Protein AF-A0AAN6FWK3-F1 (afdb_monomer)

Foldseek 3Di:
DQDQDDQCCVPVVVLVVVLLVVQCVVQVVVVHDGDAAEEEEAEFPLLRSCVNVPPDPDLEAEDELPPPDDDDDDDPPDPDDVVVVVVVPPDDDPQVVLVVVLVVSLVSVVVVVPPPPDQCDDPPDDHNRYYYYYDNCTLFAADDLVLLVVLLVVLLVVCVVCPPNRPAQSNVDDSVSSVVVSVSRNVCLVVNVRHSAYEYAAEPDSSLSLVSQVVVQVVVCVVPVDGDDSVRSVSVVSSVRSSCSRGVVVVVVPSNVPDWQRYWYFYAYSSSHGPDIDTD

Nearest PDB structures (foldseek):
  6ckg-assembly2_B  TM=6.906E-01  e=7.999E-15  Cryptococcus neoformans H99
  6ckg-assembly1_A  TM=6.799E-01  e=1.352E-14  Cryptococcus neoformans H99
  7xpc-assembly2_C  TM=5.864E-01  e=1.754E-11  Solanum lycopersicum
  1odf-assembly1_A  TM=5.333E-01  e=1.200E-10  Saccharomyces cerevisiae
  8ua1-assembly1_E  TM=1.755E-01  e=8.159E+00  Saccharomyces cerevisiae

Sequence (280 aa):
MPEIVDDKSEHCIPFIVEHIKQHRQQYEDRGESPTPFFVGLNGVQGAGKTTLRARNPGPVALGQPTCSTPRPAINPRRRTWCAAIRRSCEERDEYQASKLRQIRLLRLWRQATRKRVGAVNAEGKPAVEVIVFEGWCVGFRSLDDEEAERKWRAAKAEYESKGAEYQGQLGKLQLQSVLFVNAKLREYDALTDRFGAFVHIDAEDTQYVYAWRLEQEAALRATRGTGMTEEQVVRFVNGYYPAYELYTDRLRNGIFGDEKDKQLRLVVGKDRKVKGVVKI

pLDDT: mean 75.43, std 24.71, range [24.2, 98.56]

Organism: NCBI:txid329885

Solvent-accessible surface area (backbone atoms only — not comparable to full-atom values): 16577 Å² total; per-residue (Å²): 127,85,82,86,78,79,69,57,52,80,57,50,50,60,54,52,52,52,51,53,50,53,54,44,49,61,22,55,79,67,75,47,83,68,71,61,44,29,34,39,36,24,30,54,62,68,59,53,73,69,64,67,63,78,76,68,90,67,65,60,46,78,44,62,74,86,77,71,83,80,81,89,80,92,74,96,84,70,88,81,71,73,70,67,56,64,75,62,68,80,74,77,63,74,68,57,58,51,54,51,52,56,53,49,55,53,53,60,46,56,64,62,69,65,52,76,82,61,78,87,52,51,91,97,52,86,59,52,54,35,34,43,37,51,35,68,65,47,65,49,59,49,64,57,70,67,58,49,48,52,56,39,51,54,36,30,53,49,29,71,74,44,52,90,73,43,87,74,45,46,31,78,53,57,66,70,59,54,52,51,52,36,60,58,36,48,72,46,46,78,59,51,75,56,44,69,35,37,38,36,43,40,54,75,53,72,72,46,37,57,58,36,43,47,54,52,38,51,54,40,26,76,73,65,78,51,69,70,52,70,68,52,44,51,58,54,49,53,74,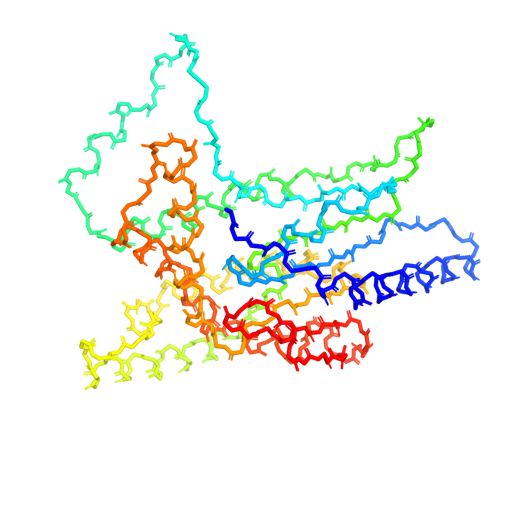52,45,37,56,54,75,67,25,46,64,50,51,76,72,43,81,58,78,88,55,67,72,38,29,41,38,36,32,19,45,94,87,52,44,72,75,45,79,45,76,55

Secondary structure (DSSP, 8-state):
-------SHHHHHHHHHHHHHHHHHHHHTTT-PPPPEEEEEEE-TTSSGGGGGTT--SSEEEE----SPPPP---S---SSHHHHHTTSSS--HHHHHHHHHHHHHHHHHHHHTS----SS-TTS----EEEEEETTTTPPPPPHHHHHHHHHHHHHHHHHHGGG---SGGGS-HHHHHHHHHHHHTTHHHHTT-SEEEEEEESSTTHHHHHHHHHHHHHHHHHS----HHHHHHHHHTTHHHHHHHHHHHHH-SSTT-TTSEEEEEE-TTS-EEEEEE-

Mean predicted aligned error: 11.49 Å

Radius of gyration: 20.62 Å; Cα contacts (8 Å, |Δi|>4): 325; chains: 1; bounding box: 47×52×54 Å

Structure (mmCIF, N/CA/C/O backbone):
data_AF-A0AAN6FWK3-F1
#
_entry.id   AF-A0AAN6FWK3-F1
#
loop_
_atom_site.group_PDB
_atom_site.id
_atom_site.type_symbol
_atom_site.label_atom_id
_atom_site.label_alt_id
_atom_site.label_comp_id
_atom_site.label_asym_id
_atom_site.label_entity_id
_atom_site.label_seq_id
_atom_site.pdbx_PDB_ins_code
_atom_site.Cartn_x
_atom_site.Cartn_y
_atom_site.Cartn_z
_atom_site.occupancy
_atom_site.B_iso_or_equiv
_atom_site.auth_seq_id
_atom_site.auth_comp_id
_atom_site.auth_asym_id
_atom_site.auth_atom_id
_atom_site.pdbx_PDB_model_num
ATOM 1 N N . MET A 1 1 ? -13.371 11.124 -20.427 1.00 46.31 1 MET A N 1
ATOM 2 C CA . MET A 1 1 ? -12.860 10.926 -19.051 1.00 46.31 1 MET A CA 1
ATOM 3 C C . MET A 1 1 ? -13.035 9.459 -18.711 1.00 46.31 1 MET A C 1
ATOM 5 O O . MET A 1 1 ? -14.085 8.947 -19.076 1.00 46.31 1 MET A O 1
ATOM 9 N N . PRO A 1 2 ? -12.056 8.778 -18.091 1.00 53.06 2 PRO A N 1
ATOM 10 C CA . PRO A 1 2 ? -12.281 7.415 -17.620 1.00 53.06 2 PRO A CA 1
ATOM 11 C C . PRO A 1 2 ? -13.457 7.410 -16.636 1.00 53.06 2 PRO A C 1
ATOM 13 O O . PRO A 1 2 ? -13.564 8.306 -15.796 1.00 53.06 2 PRO A O 1
ATOM 16 N N . GLU A 1 3 ? -14.356 6.444 -16.796 1.00 59.41 3 GLU A N 1
ATOM 17 C CA . GLU A 1 3 ? -15.510 6.252 -15.922 1.00 59.41 3 GLU A CA 1
ATOM 18 C C . GLU A 1 3 ? -15.019 5.960 -14.497 1.00 59.41 3 GLU A C 1
ATOM 20 O O . GLU A 1 3 ? -14.176 5.086 -14.278 1.00 59.41 3 GLU A O 1
ATOM 25 N N . ILE A 1 4 ? -15.484 6.744 -13.521 1.00 62.53 4 ILE A N 1
ATOM 26 C CA . ILE A 1 4 ? -15.128 6.535 -12.116 1.00 62.53 4 ILE A CA 1
ATOM 27 C C . ILE A 1 4 ? -16.013 5.406 -11.590 1.00 62.53 4 ILE A C 1
ATOM 29 O O . ILE A 1 4 ? -17.187 5.623 -11.306 1.00 62.53 4 ILE A O 1
ATOM 33 N N . VAL A 1 5 ? -15.443 4.209 -11.448 1.00 67.31 5 VAL A N 1
ATOM 34 C CA . VAL A 1 5 ? -16.131 3.074 -10.820 1.00 67.31 5 VAL A CA 1
ATOM 35 C C . VAL A 1 5 ? -16.001 3.187 -9.298 1.00 67.31 5 VAL A C 1
ATOM 37 O O . VAL A 1 5 ? -14.894 3.114 -8.755 1.00 67.31 5 VAL A O 1
ATOM 40 N N . ASP A 1 6 ? -17.130 3.393 -8.618 1.00 72.38 6 ASP A N 1
ATOM 41 C CA . ASP A 1 6 ? -17.218 3.488 -7.155 1.00 72.38 6 ASP A CA 1
ATOM 42 C C . ASP A 1 6 ? -17.830 2.221 -6.536 1.00 72.38 6 ASP A C 1
ATOM 44 O O . ASP A 1 6 ? -18.939 2.232 -6.012 1.00 72.38 6 ASP A O 1
ATOM 48 N N . ASP A 1 7 ? -17.076 1.127 -6.610 1.00 84.62 7 ASP A N 1
ATOM 49 C CA . ASP A 1 7 ? -17.375 -0.185 -6.013 1.00 84.62 7 ASP A CA 1
ATOM 50 C C . ASP A 1 7 ? -16.610 -0.434 -4.697 1.00 84.62 7 ASP A C 1
ATOM 52 O O . ASP A 1 7 ? -16.712 -1.484 -4.079 1.00 84.62 7 ASP A O 1
ATOM 56 N N . LYS A 1 8 ? -15.806 0.533 -4.243 1.00 85.88 8 LYS A N 1
ATOM 57 C CA . LYS A 1 8 ? -15.024 0.420 -2.995 1.00 85.88 8 LYS A CA 1
ATOM 58 C C . LYS A 1 8 ? -15.794 0.977 -1.810 1.00 85.88 8 LYS A C 1
ATOM 60 O O . LYS A 1 8 ? -15.670 0.465 -0.700 1.00 85.88 8 LYS A O 1
ATOM 65 N N . SER A 1 9 ? -16.578 2.035 -2.032 1.00 83.38 9 SER A N 1
ATOM 66 C CA . SER A 1 9 ? -17.316 2.722 -0.969 1.00 83.38 9 SER A CA 1
ATOM 67 C C . SER A 1 9 ? -18.311 1.804 -0.260 1.00 83.38 9 SER A C 1
ATOM 69 O O . SER A 1 9 ? -18.438 1.893 0.960 1.00 83.38 9 SER A O 1
ATOM 71 N N . GLU A 1 10 ? -18.952 0.884 -0.988 1.00 86.75 10 GLU A N 1
ATOM 72 C CA . GLU A 1 10 ? -19.885 -0.104 -0.426 1.00 86.75 10 GLU A CA 1
ATOM 73 C C . GLU A 1 10 ? -19.235 -1.053 0.590 1.00 86.75 10 GLU A C 1
ATOM 75 O O . GLU A 1 10 ? -19.913 -1.546 1.485 1.00 86.75 10 GLU A O 1
ATOM 80 N N . HIS A 1 11 ? -17.917 -1.254 0.509 1.00 89.00 11 HIS A N 1
ATOM 81 C CA . HIS A 1 11 ? -17.164 -2.069 1.460 1.00 89.00 11 HIS A CA 1
ATOM 82 C C . HIS A 1 11 ? -16.492 -1.216 2.541 1.00 89.00 11 HIS A C 1
ATOM 84 O O . HIS A 1 11 ? -16.569 -1.530 3.728 1.00 89.00 11 HIS A O 1
ATOM 90 N N . CYS A 1 12 ? -15.847 -0.115 2.143 1.00 85.69 12 CYS A N 1
ATOM 91 C CA . CYS A 1 12 ? -15.083 0.735 3.055 1.00 85.69 12 CYS A CA 1
ATOM 92 C C . CYS A 1 12 ? -15.970 1.454 4.074 1.00 85.69 12 CYS A C 1
ATOM 94 O O . CYS A 1 12 ? -15.598 1.548 5.241 1.00 85.69 12 CYS A O 1
ATOM 96 N N . ILE A 1 13 ? -17.113 2.006 3.646 1.00 83.38 13 ILE A N 1
ATOM 97 C CA . ILE A 1 13 ? -17.943 2.849 4.517 1.00 83.38 13 ILE A CA 1
ATOM 98 C C . ILE A 1 13 ? -18.539 2.033 5.670 1.00 83.38 13 ILE A C 1
ATOM 100 O O . ILE A 1 13 ? -18.336 2.449 6.812 1.00 83.38 13 ILE A O 1
ATOM 104 N N . PRO A 1 14 ? -19.207 0.880 5.445 1.00 84.12 14 PRO A N 1
ATOM 105 C CA . PRO A 1 14 ? -19.742 0.083 6.548 1.00 84.12 14 PRO A CA 1
ATOM 106 C C . PRO A 1 14 ? -18.654 -0.359 7.525 1.00 84.12 14 PRO A C 1
ATOM 108 O O . PRO A 1 14 ? -18.833 -0.221 8.731 1.00 84.12 14 PRO A O 1
ATOM 111 N N . PHE A 1 15 ? -17.502 -0.792 7.003 1.00 90.44 15 PHE A N 1
ATOM 112 C CA . PHE A 1 15 ? -16.348 -1.196 7.801 1.00 90.44 15 PHE A CA 1
ATOM 113 C C . PHE A 1 15 ? -15.840 -0.070 8.715 1.00 90.44 15 PHE A C 1
ATOM 115 O O . PHE A 1 15 ? -15.671 -0.268 9.916 1.00 90.44 15 PHE A O 1
ATOM 122 N N . ILE A 1 16 ? -15.638 1.133 8.169 1.00 84.81 16 ILE A N 1
ATOM 123 C CA . ILE A 1 16 ? -15.169 2.288 8.945 1.00 84.81 16 ILE A CA 1
ATOM 124 C C . ILE A 1 16 ? -16.225 2.716 9.975 1.00 84.81 16 ILE A C 1
ATOM 126 O O . ILE A 1 16 ? -15.887 2.988 11.125 1.00 84.81 16 ILE A O 1
ATOM 130 N N . VAL A 1 17 ? -17.501 2.770 9.582 1.00 84.88 17 VAL A N 1
ATOM 131 C CA . VAL A 1 17 ? -18.605 3.171 10.470 1.00 84.88 17 VAL A CA 1
ATOM 132 C C . VAL A 1 17 ? -18.768 2.197 11.636 1.00 84.88 17 VAL A C 1
ATOM 134 O O . VAL A 1 17 ? -18.984 2.640 12.763 1.00 84.88 17 VAL A O 1
ATOM 137 N N . GLU A 1 18 ? -18.646 0.893 11.391 1.00 88.75 18 GLU A N 1
ATOM 138 C CA . GLU A 1 18 ? -18.680 -0.143 12.427 1.00 88.75 18 GLU A CA 1
ATOM 139 C C . GLU A 1 18 ? -17.592 0.087 13.485 1.00 88.75 18 GLU A C 1
ATOM 141 O O . GLU A 1 18 ? -17.898 0.160 14.675 1.00 88.75 18 GLU A O 1
ATOM 146 N N . HIS A 1 19 ? -16.352 0.332 13.059 1.00 91.19 19 HIS A N 1
ATOM 147 C CA . HIS A 1 19 ? -15.243 0.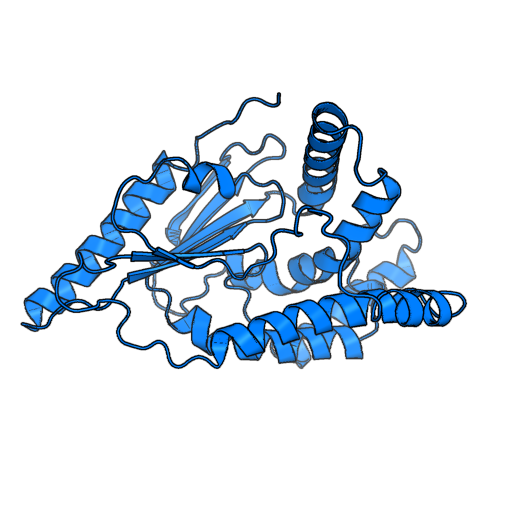586 13.979 1.00 91.19 19 HIS A CA 1
ATOM 148 C C . HIS A 1 19 ? -15.382 1.907 14.745 1.00 91.19 19 HIS A C 1
ATOM 150 O O . HIS A 1 19 ? -15.039 1.982 15.923 1.00 91.19 19 HIS A O 1
ATOM 156 N N . ILE A 1 20 ? -15.933 2.950 14.114 1.00 86.38 20 ILE A N 1
ATOM 157 C CA . ILE A 1 20 ? -16.231 4.214 14.804 1.00 86.38 20 ILE A CA 1
ATOM 158 C C . ILE A 1 20 ? -17.269 3.991 15.910 1.00 86.38 20 ILE A C 1
ATOM 160 O O . ILE A 1 20 ? -17.126 4.551 16.996 1.00 86.38 20 ILE A O 1
ATOM 164 N N . LYS A 1 21 ? -18.311 3.187 15.654 1.00 87.69 21 LYS A N 1
ATOM 165 C CA . LYS A 1 21 ? -19.332 2.863 16.662 1.00 87.69 21 LYS A CA 1
ATOM 166 C C . LYS A 1 21 ? -18.730 2.095 17.835 1.00 87.69 21 LYS A C 1
ATOM 168 O O . LYS A 1 21 ? -18.965 2.476 18.975 1.00 87.69 21 LYS A O 1
ATOM 173 N N . GLN A 1 22 ? -17.920 1.075 17.555 1.00 91.69 22 GLN A N 1
ATOM 174 C CA . GLN A 1 22 ? -17.228 0.300 18.589 1.00 91.69 22 GLN A CA 1
ATOM 175 C C . GLN A 1 22 ? -16.305 1.185 19.435 1.00 91.69 22 GLN A C 1
ATOM 177 O O . GLN A 1 22 ? -16.340 1.111 20.659 1.00 91.69 22 GLN A O 1
ATOM 182 N N . HIS A 1 23 ? -15.537 2.076 18.798 1.00 88.81 23 HIS A N 1
ATOM 183 C CA . HIS A 1 23 ? -14.699 3.050 19.498 1.00 88.81 23 HIS A CA 1
ATOM 184 C C . HIS A 1 23 ? -15.526 3.935 20.431 1.00 88.81 23 HIS A C 1
ATOM 186 O O . HIS A 1 23 ? -15.173 4.072 21.593 1.00 88.81 23 HIS A O 1
ATOM 192 N N . ARG A 1 24 ? -16.652 4.497 19.974 1.00 86.69 24 ARG A N 1
ATOM 193 C CA . ARG A 1 24 ? -17.521 5.322 20.836 1.00 86.69 24 ARG A CA 1
ATOM 194 C C . ARG A 1 24 ? -18.072 4.538 22.018 1.00 86.69 24 ARG A C 1
ATOM 196 O O . ARG A 1 24 ? -17.934 5.010 23.141 1.00 86.69 24 ARG A O 1
ATOM 203 N N . GLN A 1 25 ? -18.604 3.342 21.768 1.00 90.88 25 GLN A N 1
ATOM 204 C CA . GLN A 1 25 ? -19.153 2.486 22.818 1.00 90.88 25 GLN A CA 1
ATOM 205 C C . GLN A 1 25 ? -18.113 2.216 23.912 1.00 90.88 25 GLN A C 1
ATOM 207 O O . GLN A 1 25 ? -18.406 2.372 25.088 1.00 90.88 25 GLN A O 1
ATOM 212 N N . GLN A 1 26 ? -16.861 1.929 23.538 1.00 91.19 26 GLN A N 1
ATOM 213 C CA . GLN A 1 26 ? -15.781 1.705 24.506 1.00 91.19 26 GLN A CA 1
ATOM 214 C C . GLN A 1 26 ? -15.484 2.918 25.401 1.00 91.19 26 GLN A C 1
ATOM 216 O O . GLN A 1 26 ? -15.026 2.738 26.526 1.00 91.19 26 GLN A O 1
ATOM 221 N N . TYR A 1 27 ? -15.674 4.145 24.911 1.00 88.50 27 TYR A N 1
ATOM 222 C CA . TYR A 1 27 ? -15.525 5.354 25.729 1.00 88.50 27 TYR A CA 1
ATOM 223 C C . TYR A 1 27 ? -16.764 5.610 26.589 1.00 88.50 27 TYR A C 1
ATOM 225 O O . TYR A 1 27 ? -16.619 5.961 27.759 1.00 88.50 27 TYR A O 1
ATOM 233 N N . GLU A 1 28 ? -17.960 5.380 26.043 1.00 90.81 28 GLU A N 1
ATOM 234 C CA . GLU A 1 28 ? -19.226 5.475 26.778 1.00 90.81 28 GLU A CA 1
ATOM 235 C C . GLU A 1 28 ? -19.262 4.500 27.962 1.00 90.81 28 GLU A C 1
ATOM 237 O O . GLU A 1 28 ? -19.567 4.914 29.079 1.00 90.81 28 GLU A O 1
ATOM 242 N N . ASP A 1 29 ? -18.837 3.250 27.757 1.00 93.06 29 ASP A N 1
ATOM 243 C CA . ASP A 1 29 ? -18.747 2.217 28.798 1.00 93.06 29 ASP A CA 1
ATOM 244 C C . ASP A 1 29 ? -17.775 2.607 29.928 1.00 93.06 29 ASP A C 1
ATOM 246 O O . ASP A 1 29 ? -17.938 2.184 31.073 1.00 93.06 29 ASP A O 1
ATOM 250 N N . ARG A 1 30 ? -16.767 3.437 29.621 1.00 93.69 30 ARG A N 1
ATOM 251 C CA . ARG A 1 30 ? -15.815 3.993 30.598 1.00 93.69 30 ARG A CA 1
ATOM 252 C C . ARG A 1 30 ? -16.268 5.324 31.210 1.00 93.69 30 ARG A C 1
ATOM 254 O O . ARG A 1 30 ? -15.590 5.830 32.100 1.00 93.69 30 ARG A O 1
ATOM 261 N N . GLY A 1 31 ? -17.379 5.905 30.753 1.00 91.25 31 GLY A N 1
ATOM 262 C CA . GLY A 1 31 ? -17.823 7.242 31.166 1.00 91.25 31 GLY A CA 1
ATOM 263 C C . GLY A 1 31 ? -16.886 8.369 30.708 1.00 91.25 31 GLY A C 1
ATOM 264 O O . GLY A 1 31 ? -16.829 9.427 31.334 1.00 91.25 31 GLY A O 1
ATOM 265 N N . GLU A 1 32 ? -16.126 8.145 29.637 1.00 87.44 32 GLU A N 1
ATOM 266 C CA . GLU A 1 32 ? -15.124 9.068 29.106 1.00 87.44 32 GLU A CA 1
ATOM 267 C C . GLU A 1 32 ? -15.603 9.739 27.810 1.00 87.44 32 GLU A C 1
ATOM 269 O O . GLU A 1 32 ? -16.448 9.225 27.080 1.00 87.44 32 GLU A O 1
ATOM 274 N N . SER A 1 33 ? -15.015 10.887 27.466 1.00 80.19 33 SER A N 1
ATOM 275 C CA . SER A 1 33 ? -15.242 11.505 26.154 1.00 80.19 33 SER A CA 1
ATOM 276 C C . SER A 1 33 ? -14.360 10.854 25.080 1.00 80.19 33 SER A C 1
ATOM 278 O O . SER A 1 33 ? -13.147 10.743 25.286 1.00 80.19 33 SER A O 1
ATOM 280 N N . PRO A 1 34 ? -14.915 10.470 23.914 1.00 77.94 34 PRO A N 1
ATOM 281 C CA . PRO A 1 34 ? -14.146 9.819 22.864 1.00 77.94 34 PRO A CA 1
ATOM 282 C C . PRO A 1 34 ? -13.093 10.753 22.268 1.00 77.94 34 PRO A C 1
ATOM 284 O O . PRO A 1 34 ? -13.358 11.903 21.913 1.00 77.94 34 PRO A O 1
ATOM 287 N N . THR A 1 35 ? -11.879 10.226 22.111 1.00 82.56 35 THR A N 1
ATOM 288 C CA . THR A 1 35 ? -10.846 10.875 21.292 1.00 82.56 35 THR A CA 1
ATOM 289 C C . THR A 1 35 ? -11.145 10.674 19.799 1.00 82.56 35 THR A C 1
ATOM 291 O O . THR A 1 35 ? -11.914 9.768 19.459 1.00 82.56 35 THR A O 1
ATOM 294 N N . PRO A 1 36 ? -10.569 11.481 18.883 1.00 82.81 36 PRO A N 1
ATOM 295 C CA . PRO A 1 36 ? -10.775 11.273 17.452 1.00 82.81 36 PRO A CA 1
ATOM 296 C C . PRO A 1 36 ? -10.369 9.858 17.026 1.00 82.81 36 PRO A C 1
ATOM 298 O O . PRO A 1 36 ? -9.313 9.372 17.427 1.00 82.81 36 PRO A O 1
ATOM 301 N N . PHE A 1 37 ? -11.178 9.217 16.185 1.00 84.12 37 PHE A N 1
ATOM 302 C CA . PHE A 1 37 ? -10.883 7.901 15.626 1.00 84.12 37 PHE A CA 1
ATOM 303 C C . PHE A 1 37 ? -9.974 8.028 14.398 1.00 84.12 37 PHE A C 1
ATOM 305 O O . PHE A 1 37 ? -10.276 8.780 13.470 1.00 84.12 37 PHE A O 1
ATOM 312 N N . PHE A 1 38 ? -8.857 7.305 14.368 1.00 87.19 38 PHE A N 1
ATOM 313 C CA . PHE A 1 38 ? -7.868 7.413 13.294 1.00 87.19 38 PHE A CA 1
ATOM 314 C C . PHE A 1 38 ? -8.038 6.266 12.295 1.00 87.19 38 PHE A C 1
ATOM 316 O O . PHE A 1 38 ? -7.952 5.099 12.667 1.00 87.19 38 PHE A O 1
ATOM 323 N N . VAL A 1 39 ? -8.222 6.591 11.016 1.00 88.12 39 VAL A N 1
ATOM 324 C CA . VAL A 1 39 ? -8.350 5.609 9.929 1.00 88.12 39 VAL A CA 1
ATOM 325 C C . VAL A 1 39 ? -7.171 5.743 8.980 1.00 88.12 39 VAL A C 1
ATOM 327 O O . VAL A 1 39 ? -6.927 6.830 8.452 1.00 88.12 39 VAL A O 1
ATOM 330 N N . GLY A 1 40 ? -6.462 4.647 8.721 1.00 92.31 40 GLY A N 1
ATOM 331 C CA . GLY A 1 40 ? -5.459 4.592 7.659 1.00 92.31 40 GLY A CA 1
ATOM 332 C C . GLY A 1 40 ? -6.060 4.091 6.343 1.00 92.31 40 GLY A C 1
ATOM 333 O O . GLY A 1 40 ? -6.825 3.133 6.326 1.00 92.31 40 GLY A O 1
ATOM 334 N N . LEU A 1 41 ? -5.708 4.732 5.231 1.00 91.50 41 LEU A N 1
ATOM 335 C CA . LEU A 1 41 ? -6.102 4.347 3.878 1.00 91.50 41 LEU A CA 1
ATOM 336 C C . LEU A 1 41 ? -4.856 4.226 2.995 1.00 91.50 41 LEU A C 1
ATOM 338 O O . LEU A 1 41 ? -4.218 5.224 2.639 1.00 91.50 41 LEU A O 1
ATOM 342 N N . ASN A 1 42 ? -4.529 2.997 2.613 1.00 93.44 42 ASN A N 1
ATOM 343 C CA . ASN A 1 42 ? -3.473 2.686 1.663 1.00 93.44 42 ASN A CA 1
ATOM 344 C C . ASN A 1 42 ? -4.049 2.297 0.301 1.00 93.44 42 ASN A C 1
ATOM 346 O O . ASN A 1 42 ? -5.148 1.764 0.172 1.00 93.44 42 ASN A O 1
ATOM 350 N N . GLY A 1 43 ? -3.260 2.549 -0.730 1.00 88.25 43 GLY A N 1
ATOM 351 C CA . GLY A 1 43 ? -3.448 1.945 -2.033 1.00 88.25 43 GLY A CA 1
ATOM 352 C C . GLY A 1 43 ? -2.401 2.450 -3.004 1.00 88.25 43 GLY A C 1
ATOM 353 O O . GLY A 1 43 ? -1.937 3.597 -2.905 1.00 88.25 43 GLY A O 1
ATOM 354 N N . VAL A 1 44 ? -2.059 1.633 -3.991 1.00 81.31 44 VAL A N 1
ATOM 355 C CA . VAL A 1 44 ? -1.068 2.024 -4.996 1.00 81.31 44 VAL A CA 1
ATOM 356 C C . VAL A 1 44 ? -1.552 3.231 -5.815 1.00 81.31 44 VAL A C 1
ATOM 358 O O . VAL A 1 44 ? -2.736 3.606 -5.828 1.00 81.31 44 VAL A O 1
ATOM 361 N N . GLN A 1 45 ? -0.625 3.942 -6.451 1.00 73.62 45 GLN A N 1
ATOM 362 C CA . GLN A 1 45 ? -0.968 5.144 -7.208 1.00 73.62 45 GLN A CA 1
ATOM 363 C C . GLN A 1 45 ? -1.922 4.820 -8.369 1.00 73.62 45 GLN A C 1
ATOM 365 O O . GLN A 1 45 ? -1.685 3.905 -9.143 1.00 73.62 45 GLN A O 1
ATOM 370 N N . GLY A 1 46 ? -3.018 5.576 -8.479 1.00 72.12 46 GLY A N 1
ATOM 371 C CA . GLY A 1 46 ? -4.029 5.355 -9.517 1.00 72.12 46 GLY A CA 1
ATOM 372 C C . GLY A 1 46 ? -5.091 4.291 -9.201 1.00 72.12 46 GLY A C 1
ATOM 373 O O . GLY A 1 46 ? -6.041 4.182 -9.969 1.00 72.12 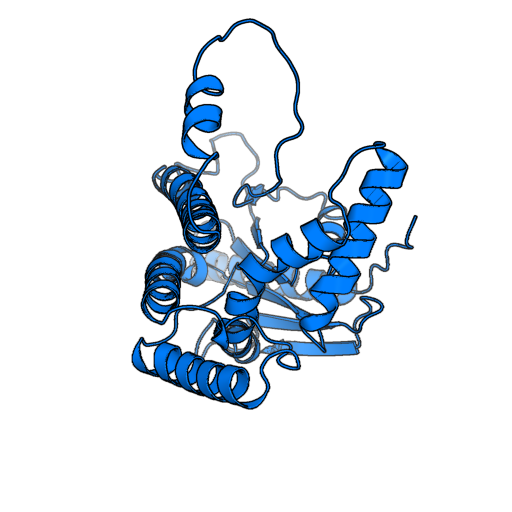46 GLY A O 1
ATOM 374 N N . ALA A 1 47 ? -5.020 3.602 -8.054 1.00 74.75 47 ALA A N 1
ATOM 375 C CA . ALA A 1 47 ? -5.999 2.583 -7.635 1.00 74.75 47 ALA A CA 1
ATOM 376 C C . ALA A 1 47 ? -7.383 3.129 -7.197 1.00 74.75 47 ALA A C 1
ATOM 378 O O . ALA A 1 47 ? -8.235 2.378 -6.734 1.00 74.75 47 ALA A O 1
ATOM 379 N N . GLY A 1 48 ? -7.624 4.442 -7.301 1.00 64.75 48 GLY A N 1
ATOM 380 C CA . GLY A 1 48 ? -8.932 5.038 -6.984 1.00 64.75 48 GLY A CA 1
ATOM 381 C C . GLY A 1 48 ? -9.152 5.463 -5.525 1.00 64.75 48 GLY A C 1
ATOM 382 O O . GLY A 1 48 ? -10.284 5.732 -5.144 1.00 64.75 48 GLY A O 1
ATOM 383 N N . LYS A 1 49 ? -8.094 5.604 -4.710 1.00 68.56 49 LYS A N 1
ATOM 384 C CA . LYS A 1 49 ? -8.200 6.099 -3.316 1.00 68.56 49 LYS A CA 1
ATOM 385 C C . LYS A 1 49 ? -8.963 7.430 -3.185 1.00 68.56 49 LYS A C 1
ATOM 387 O O . LYS A 1 49 ? -9.723 7.627 -2.247 1.00 68.56 49 LYS A O 1
ATOM 392 N N . THR A 1 50 ? -8.786 8.340 -4.148 1.00 57.38 50 THR A N 1
ATOM 393 C CA . THR A 1 50 ? -9.424 9.668 -4.148 1.00 57.38 50 THR A CA 1
ATOM 394 C C . THR A 1 50 ? -10.941 9.599 -4.353 1.00 57.38 50 THR A C 1
ATOM 396 O O . THR A 1 50 ? -11.638 10.503 -3.903 1.00 57.38 50 THR A O 1
ATOM 399 N N . THR A 1 51 ? -11.474 8.529 -4.954 1.00 49.47 51 THR A N 1
ATOM 400 C CA . THR A 1 51 ? -12.924 8.341 -5.130 1.00 49.47 51 THR A CA 1
ATOM 401 C C . THR A 1 51 ? -13.640 8.213 -3.780 1.00 49.47 51 THR A C 1
ATOM 403 O O . THR A 1 51 ? -14.693 8.814 -3.594 1.00 49.47 51 THR A O 1
ATOM 406 N N . LEU A 1 52 ? -13.006 7.575 -2.786 1.00 48.19 52 LEU A N 1
ATOM 407 C CA . LEU A 1 52 ? -13.524 7.470 -1.412 1.00 48.19 52 LEU A CA 1
ATOM 408 C C . LEU A 1 52 ? -13.604 8.828 -0.686 1.00 48.19 52 LEU A C 1
ATOM 410 O O . LEU A 1 52 ? -14.356 8.972 0.275 1.00 48.19 52 LEU A O 1
ATOM 414 N N . ARG A 1 53 ? -12.853 9.848 -1.134 1.00 46.22 53 ARG A N 1
ATOM 415 C CA . ARG A 1 53 ? -12.854 11.185 -0.509 1.00 46.22 53 ARG A CA 1
ATOM 416 C C . ARG A 1 53 ? -14.061 12.037 -0.880 1.00 46.22 53 ARG A C 1
ATOM 418 O O . ARG A 1 53 ? -14.433 12.907 -0.102 1.00 46.22 53 ARG A O 1
ATOM 425 N N . ALA A 1 54 ? -14.628 11.850 -2.071 1.00 35.12 54 ALA A N 1
ATOM 426 C CA . ALA A 1 54 ? -15.613 12.780 -2.625 1.00 35.12 54 ALA A CA 1
ATOM 427 C C . ALA A 1 54 ? -17.009 12.657 -1.985 1.00 35.12 54 ALA A C 1
ATOM 429 O O . ALA A 1 54 ? -17.854 13.518 -2.209 1.00 35.12 54 ALA A O 1
ATOM 430 N N . ARG A 1 55 ? -17.258 11.601 -1.199 1.00 42.44 55 ARG A N 1
ATOM 431 C CA . ARG A 1 55 ? -18.609 11.190 -0.792 1.00 42.44 55 ARG A CA 1
ATOM 432 C C . ARG A 1 55 ? -18.924 11.357 0.699 1.00 42.44 55 ARG A C 1
ATOM 434 O O . ARG A 1 55 ? -20.000 10.943 1.110 1.00 42.44 55 ARG A O 1
ATOM 441 N N . ASN A 1 56 ? -18.028 11.939 1.505 1.00 41.19 56 ASN A N 1
ATOM 442 C CA . ASN A 1 56 ? -18.187 11.979 2.966 1.00 41.19 56 ASN A CA 1
ATOM 443 C C . ASN A 1 56 ? -18.487 13.407 3.497 1.00 41.19 56 ASN A C 1
ATOM 445 O O . ASN A 1 56 ? -17.562 14.217 3.568 1.00 41.19 56 ASN A O 1
ATOM 449 N N . PRO A 1 57 ? -19.747 13.740 3.856 1.00 33.25 57 PRO A N 1
ATOM 450 C CA . PRO A 1 57 ? -20.155 15.087 4.280 1.00 33.25 57 PRO A CA 1
ATOM 451 C C . PRO A 1 57 ? -20.114 15.351 5.807 1.00 33.25 57 PRO A C 1
ATOM 453 O O . PRO A 1 57 ? -20.624 16.377 6.249 1.00 33.25 57 PRO A O 1
ATOM 456 N N . GLY A 1 58 ? -19.550 14.456 6.632 1.00 41.41 58 GLY A N 1
ATOM 457 C CA . GLY A 1 58 ? -19.498 14.611 8.102 1.00 41.41 58 GLY A CA 1
ATOM 458 C C . GLY A 1 58 ? -18.346 15.491 8.635 1.00 41.41 58 GLY A C 1
ATOM 459 O O . GLY A 1 58 ? -17.505 15.937 7.851 1.00 41.41 58 GLY A O 1
ATOM 460 N N . PRO A 1 59 ? -18.245 15.709 9.968 1.00 44.50 59 PRO A N 1
ATOM 461 C CA . PRO A 1 59 ? -17.149 16.441 10.623 1.00 44.50 59 PRO A CA 1
ATOM 462 C C . PRO A 1 59 ? -15.846 15.612 10.644 1.00 44.50 59 PRO A C 1
ATOM 464 O O . PRO A 1 59 ? -15.309 15.243 11.689 1.00 44.50 59 PRO A O 1
ATOM 467 N N . VAL A 1 60 ? -15.341 15.282 9.455 1.00 46.94 60 VAL A N 1
ATOM 468 C CA . VAL A 1 60 ? -14.124 14.496 9.232 1.00 46.94 60 VAL A CA 1
ATOM 469 C C . VAL A 1 60 ? -12.972 15.447 8.933 1.00 46.94 60 VAL A C 1
ATOM 471 O O . VAL A 1 60 ? -13.001 16.184 7.946 1.00 46.94 60 VAL A O 1
ATOM 474 N N . ALA A 1 61 ? -11.916 15.408 9.746 1.00 45.97 61 ALA A N 1
ATOM 475 C CA . ALA A 1 61 ? -10.679 16.100 9.407 1.00 45.97 61 ALA A CA 1
ATOM 476 C C . ALA A 1 61 ? -9.834 15.203 8.494 1.00 45.97 61 ALA A C 1
ATOM 478 O O . ALA A 1 61 ? -9.442 14.091 8.852 1.00 45.97 61 ALA A O 1
ATOM 479 N N . LEU A 1 62 ? -9.527 15.686 7.292 1.00 41.00 62 LEU A N 1
ATOM 480 C CA . LEU A 1 62 ? -8.640 14.981 6.372 1.00 41.00 62 LEU A CA 1
ATOM 481 C C . LEU A 1 62 ? -7.182 15.272 6.738 1.00 41.00 62 LEU A C 1
ATOM 483 O O . LEU A 1 62 ? -6.657 16.347 6.447 1.00 41.00 62 LEU A O 1
ATOM 487 N N . GLY A 1 63 ? -6.507 14.290 7.330 1.00 36.62 63 GLY A N 1
ATOM 488 C CA . GLY A 1 63 ? -5.059 14.293 7.476 1.00 36.62 63 GLY A CA 1
ATOM 489 C C . GLY A 1 63 ? -4.415 13.857 6.163 1.00 36.62 63 GLY A C 1
ATOM 490 O O . GLY A 1 63 ? -4.354 12.673 5.848 1.00 36.62 63 GLY A O 1
ATOM 491 N N . GLN A 1 64 ? -3.923 14.794 5.356 1.00 32.62 64 GLN A N 1
ATOM 492 C CA . GLN A 1 64 ? -2.993 14.437 4.284 1.00 32.62 64 GLN A CA 1
ATOM 493 C C . GLN A 1 64 ? -1.560 14.567 4.810 1.00 32.62 64 GLN A C 1
ATOM 495 O O . GLN A 1 64 ? -1.177 15.669 5.211 1.00 32.62 64 GLN A O 1
ATOM 500 N N . PRO A 1 65 ? -0.704 13.531 4.737 1.00 31.05 65 PRO A N 1
ATOM 501 C CA . PRO A 1 65 ? 0.699 13.805 4.478 1.00 31.05 65 PRO A CA 1
ATOM 502 C C . PRO A 1 65 ? 0.733 14.479 3.101 1.00 31.05 65 PRO A C 1
ATOM 504 O O . PRO A 1 65 ? 0.448 13.850 2.084 1.00 31.05 65 PRO A O 1
ATOM 507 N N . THR A 1 66 ? 0.955 15.791 3.054 1.00 26.27 66 THR A N 1
ATOM 508 C CA . THR A 1 66 ? 0.896 16.571 1.813 1.00 26.27 66 THR A CA 1
ATOM 509 C C . THR A 1 66 ? 1.982 16.113 0.833 1.00 26.27 66 THR A C 1
ATOM 511 O O . THR A 1 66 ? 3.106 16.602 0.818 1.00 26.27 66 THR A O 1
ATOM 514 N N . CYS A 1 67 ? 1.621 15.169 -0.033 1.00 26.73 67 CYS A N 1
ATOM 515 C CA . CYS A 1 67 ? 2.306 14.865 -1.284 1.00 26.73 67 CYS A CA 1
ATOM 516 C C . CYS A 1 67 ? 1.291 14.875 -2.437 1.00 26.73 67 CYS A C 1
ATOM 518 O O . CYS A 1 67 ? 1.213 13.962 -3.253 1.00 26.73 67 CYS A O 1
ATOM 520 N N . SER A 1 68 ? 0.498 15.937 -2.525 1.00 29.02 68 SER A N 1
ATOM 521 C CA . SER A 1 68 ? 0.039 16.433 -3.818 1.00 29.02 68 SER A CA 1
ATOM 522 C C . SER A 1 68 ? 1.073 17.450 -4.293 1.00 29.02 68 SER A C 1
ATOM 524 O O . SER A 1 68 ? 1.335 18.439 -3.606 1.00 29.02 68 SER A O 1
ATOM 526 N N . THR A 1 69 ? 1.700 17.193 -5.437 1.00 31.52 69 THR A N 1
ATOM 527 C CA . THR A 1 69 ? 2.580 18.152 -6.112 1.00 31.52 69 THR A CA 1
ATOM 528 C C . THR A 1 69 ? 1.868 19.511 -6.245 1.00 31.52 69 THR A C 1
ATOM 530 O O . THR A 1 69 ? 0.709 19.550 -6.668 1.00 31.52 69 THR A O 1
ATOM 533 N N . PRO A 1 70 ? 2.495 20.640 -5.863 1.00 31.45 70 PRO A N 1
ATOM 534 C CA . PRO A 1 70 ? 1.832 21.937 -5.938 1.00 31.45 70 PRO A CA 1
ATOM 535 C C . PRO A 1 70 ? 1.660 22.386 -7.398 1.00 31.45 70 PRO A C 1
ATOM 537 O O . PRO A 1 70 ? 2.585 22.283 -8.204 1.00 31.45 70 PRO A O 1
ATOM 540 N N . ARG A 1 71 ? 0.476 22.930 -7.719 1.00 28.09 71 ARG A N 1
ATOM 541 C CA . ARG A 1 71 ? 0.251 23.799 -8.891 1.00 28.09 71 ARG A CA 1
ATOM 542 C C . ARG A 1 71 ? 1.161 25.036 -8.796 1.00 28.09 71 ARG A C 1
ATOM 544 O O . ARG A 1 71 ? 1.276 25.586 -7.700 1.00 28.09 71 ARG A O 1
ATOM 551 N N . PRO A 1 72 ? 1.741 25.536 -9.901 1.00 33.44 72 PRO A N 1
ATOM 552 C CA . PRO A 1 72 ? 2.439 26.810 -9.881 1.00 33.44 72 PRO A CA 1
ATOM 553 C C . PRO A 1 72 ? 1.423 27.952 -10.022 1.00 33.44 72 PRO A C 1
ATOM 555 O O . PRO A 1 72 ? 0.728 28.051 -11.029 1.00 33.44 72 PRO A O 1
ATOM 558 N N . ALA A 1 73 ? 1.347 28.824 -9.017 1.00 27.66 73 ALA A N 1
ATOM 559 C CA . ALA A 1 73 ? 0.820 30.175 -9.173 1.00 27.66 73 ALA A CA 1
ATOM 560 C C . ALA A 1 73 ? 2.005 31.142 -9.072 1.00 27.66 73 ALA A C 1
ATOM 562 O O . ALA A 1 73 ? 2.725 31.171 -8.073 1.00 27.66 73 ALA A O 1
ATOM 563 N N . ILE A 1 74 ? 2.241 31.872 -10.157 1.00 33.84 74 ILE A N 1
ATOM 564 C CA . ILE A 1 74 ? 3.313 32.853 -10.318 1.00 33.84 74 ILE A CA 1
ATOM 565 C C . ILE A 1 74 ? 2.927 34.129 -9.553 1.00 33.84 74 ILE A C 1
ATOM 567 O O . ILE A 1 74 ? 1.865 34.691 -9.801 1.00 33.84 74 ILE A O 1
ATOM 571 N N . ASN A 1 75 ? 3.797 34.615 -8.659 1.00 26.08 75 ASN A N 1
ATOM 572 C CA . ASN A 1 75 ? 3.766 35.988 -8.136 1.00 26.08 75 ASN A CA 1
ATOM 573 C C . ASN A 1 75 ? 5.212 36.554 -8.108 1.00 26.08 75 ASN A C 1
ATOM 575 O O . ASN A 1 75 ? 6.106 35.868 -7.604 1.00 26.08 75 ASN A O 1
ATOM 579 N N . PRO A 1 76 ? 5.495 37.760 -8.654 1.00 30.95 76 PRO A N 1
ATOM 580 C CA . PRO A 1 76 ? 6.817 38.128 -9.178 1.00 30.95 76 PRO A CA 1
ATOM 581 C C . PRO A 1 76 ? 7.793 38.766 -8.175 1.00 30.95 76 PRO A C 1
ATOM 583 O O . PRO A 1 76 ? 8.790 39.359 -8.583 1.00 30.95 76 PRO A O 1
ATOM 586 N N . ARG A 1 77 ? 7.563 38.681 -6.861 1.00 26.98 77 ARG A N 1
ATOM 587 C CA . ARG A 1 77 ? 8.428 39.341 -5.863 1.00 26.98 77 ARG A CA 1
ATOM 588 C C . ARG A 1 77 ? 8.990 38.361 -4.843 1.00 26.98 77 ARG A C 1
ATOM 590 O O . ARG A 1 77 ? 8.571 38.354 -3.695 1.00 26.9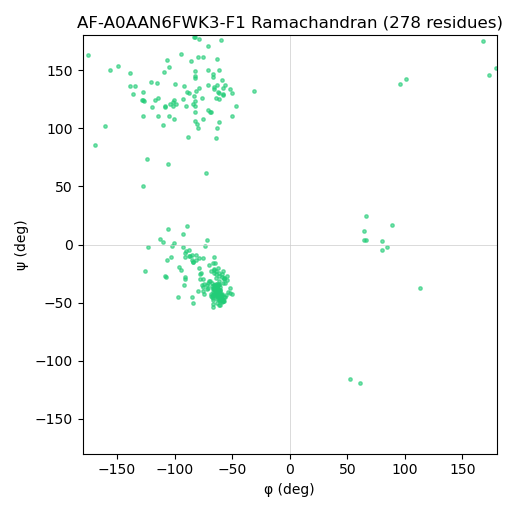8 77 ARG A O 1
ATOM 597 N N . ARG A 1 78 ? 9.953 37.542 -5.272 1.00 29.12 78 ARG A N 1
ATOM 598 C CA . ARG A 1 78 ? 10.983 36.892 -4.433 1.00 29.12 78 ARG A CA 1
ATOM 599 C C . ARG A 1 78 ? 12.034 36.279 -5.359 1.00 29.12 78 ARG A C 1
ATOM 601 O O . ARG A 1 78 ? 11.954 35.128 -5.772 1.00 29.12 78 ARG A O 1
ATOM 608 N N . ARG A 1 79 ? 13.006 37.107 -5.749 1.00 36.47 79 ARG A N 1
ATOM 609 C CA . ARG A 1 79 ? 14.260 36.642 -6.349 1.00 36.47 79 ARG A CA 1
ATOM 610 C C . ARG A 1 79 ? 15.050 35.874 -5.284 1.00 36.47 79 ARG A C 1
ATOM 612 O O . ARG A 1 79 ? 15.077 36.300 -4.134 1.00 36.47 79 ARG A O 1
ATOM 619 N N . THR A 1 80 ? 15.746 34.830 -5.738 1.00 42.38 80 THR A N 1
ATOM 620 C CA . THR A 1 80 ? 16.653 33.887 -5.042 1.00 42.38 80 THR A CA 1
ATOM 621 C C . THR A 1 80 ? 16.013 32.574 -4.572 1.00 42.38 80 THR A C 1
ATOM 623 O O . THR A 1 80 ? 14.889 32.568 -4.096 1.00 42.38 80 THR A O 1
ATOM 626 N N . TRP A 1 81 ? 16.760 31.476 -4.777 1.00 24.20 81 TRP A N 1
ATOM 627 C CA . TRP A 1 81 ? 16.501 30.031 -4.570 1.00 24.20 81 TRP A CA 1
ATOM 628 C C . TRP A 1 81 ? 16.416 29.151 -5.833 1.00 24.20 81 TRP A C 1
ATOM 630 O O . TRP A 1 81 ? 17.003 28.071 -5.829 1.00 24.20 81 TRP A O 1
ATOM 640 N N . CYS A 1 82 ? 15.852 29.605 -6.960 1.00 25.86 82 CYS A N 1
ATOM 641 C CA . CYS A 1 82 ? 15.865 28.802 -8.205 1.00 25.86 82 CYS A CA 1
ATOM 642 C C . CYS A 1 82 ? 17.199 28.844 -8.982 1.00 25.86 82 CYS A C 1
ATOM 644 O O . CYS A 1 82 ? 17.480 27.934 -9.757 1.00 25.86 82 CYS A O 1
ATOM 646 N N . ALA A 1 83 ? 18.055 29.848 -8.758 1.00 26.39 83 ALA A N 1
ATOM 647 C CA . ALA A 1 83 ? 19.335 29.978 -9.469 1.00 26.39 83 ALA A CA 1
ATOM 648 C C . ALA A 1 83 ? 20.434 29.022 -8.952 1.00 26.39 83 ALA A C 1
ATOM 650 O O . ALA A 1 83 ? 21.319 28.643 -9.712 1.00 26.39 83 ALA A O 1
ATOM 651 N N . ALA A 1 84 ? 20.352 28.574 -7.694 1.00 25.97 84 ALA A N 1
ATOM 652 C CA . ALA A 1 84 ? 21.321 27.640 -7.109 1.00 25.97 84 ALA A CA 1
ATOM 653 C C . ALA A 1 84 ? 21.092 26.181 -7.555 1.00 25.97 84 ALA A C 1
ATOM 655 O O . ALA A 1 84 ? 22.029 25.393 -7.611 1.00 25.97 84 ALA A O 1
ATOM 656 N N . ILE A 1 85 ? 19.856 25.837 -7.934 1.00 28.59 85 ILE A N 1
ATOM 657 C CA . ILE A 1 85 ? 19.483 24.497 -8.413 1.00 28.59 85 ILE A CA 1
ATOM 658 C C . ILE A 1 85 ? 20.002 24.263 -9.841 1.00 28.59 85 ILE A C 1
ATOM 660 O O . ILE A 1 85 ? 20.426 23.158 -10.164 1.00 28.59 85 ILE A O 1
ATOM 664 N N . ARG A 1 86 ? 20.055 25.308 -10.681 1.00 28.95 86 ARG A N 1
ATOM 665 C CA . ARG A 1 86 ? 20.480 25.188 -12.087 1.00 28.95 86 ARG A CA 1
ATOM 666 C C . ARG A 1 86 ? 21.971 24.864 -12.247 1.00 28.95 86 ARG A C 1
ATOM 668 O O . ARG A 1 86 ? 22.319 24.139 -13.161 1.00 28.95 86 ARG A O 1
ATOM 675 N N . ARG A 1 87 ? 22.830 25.323 -11.326 1.00 25.81 87 ARG A N 1
ATOM 676 C CA . ARG A 1 87 ? 24.288 25.072 -11.360 1.00 25.81 87 ARG A CA 1
ATOM 677 C C . ARG A 1 87 ? 24.717 23.709 -10.810 1.00 25.81 87 ARG A C 1
ATOM 679 O O . ARG A 1 87 ? 25.864 23.327 -10.984 1.00 25.81 87 ARG A O 1
ATOM 686 N N . SER A 1 88 ? 23.830 22.995 -10.114 1.00 27.00 88 SER A N 1
ATOM 687 C CA . SER A 1 88 ? 24.151 21.701 -9.487 1.00 27.00 88 SER A CA 1
ATOM 688 C C . SER A 1 88 ? 23.609 20.502 -10.278 1.00 27.00 88 SER A C 1
ATOM 690 O O . SER A 1 88 ? 23.978 19.368 -9.996 1.00 27.00 88 SER A O 1
ATOM 692 N N . CYS A 1 89 ? 22.756 20.754 -11.277 1.00 28.77 89 CYS A N 1
ATOM 693 C CA . CYS A 1 89 ? 22.123 19.730 -12.109 1.00 28.77 89 CYS A CA 1
ATOM 694 C C . CYS A 1 89 ? 22.880 19.389 -13.400 1.00 28.77 89 CYS A C 1
ATOM 696 O O . CYS A 1 89 ? 22.415 18.510 -14.116 1.00 28.77 89 CYS A O 1
ATOM 698 N N . GLU A 1 90 ? 24.003 20.042 -13.709 1.00 32.09 90 GLU A N 1
ATOM 699 C CA . GLU A 1 90 ? 24.705 19.787 -14.976 1.00 32.09 90 GLU A CA 1
ATOM 700 C C . GLU A 1 90 ? 25.699 18.626 -14.945 1.00 32.09 90 GLU A C 1
ATOM 702 O O . GLU A 1 90 ? 26.067 18.151 -16.001 1.00 32.09 90 GLU A O 1
ATOM 707 N N . GLU A 1 91 ? 26.028 18.053 -13.789 1.00 35.22 91 GLU A N 1
ATOM 708 C CA . GLU A 1 91 ? 26.876 16.856 -13.716 1.00 35.22 91 GLU A CA 1
ATOM 709 C C . GLU A 1 91 ? 26.664 16.188 -12.350 1.00 35.22 91 GLU A C 1
ATOM 711 O O . GLU A 1 91 ? 27.159 16.706 -11.341 1.00 35.22 91 GLU A O 1
ATOM 716 N N . ARG A 1 92 ? 25.875 15.095 -12.287 1.00 34.47 92 ARG A N 1
ATOM 717 C CA . ARG A 1 92 ? 26.007 13.980 -11.312 1.00 34.47 92 ARG A CA 1
ATOM 718 C C . ARG A 1 92 ? 24.863 12.952 -11.359 1.00 34.47 92 ARG A C 1
ATOM 720 O O . ARG A 1 92 ? 23.701 13.294 -11.556 1.00 34.47 92 ARG A O 1
ATOM 727 N N . ASP A 1 93 ? 25.260 11.706 -11.097 1.00 44.88 93 ASP A N 1
ATOM 728 C CA . ASP A 1 93 ? 24.518 10.437 -11.088 1.00 44.88 93 ASP A CA 1
ATOM 729 C C . ASP A 1 93 ? 23.028 10.465 -10.703 1.00 44.88 93 ASP A C 1
ATOM 731 O O . ASP A 1 93 ? 22.619 10.929 -9.632 1.00 44.88 93 ASP A O 1
ATOM 735 N N . GLU A 1 94 ? 22.236 9.793 -11.540 1.00 43.41 94 GLU A N 1
ATOM 736 C CA . GLU A 1 94 ? 20.784 9.582 -11.456 1.00 43.41 94 GLU A CA 1
ATOM 737 C C . GLU A 1 94 ? 20.318 8.964 -10.116 1.00 43.41 94 GLU A C 1
ATOM 739 O O . GLU A 1 94 ? 19.225 9.256 -9.617 1.00 43.41 94 GLU A O 1
ATOM 744 N N . TYR A 1 95 ? 21.192 8.200 -9.458 1.00 37.94 95 TYR A N 1
ATOM 745 C CA . TYR A 1 95 ? 20.975 7.610 -8.135 1.00 37.94 95 TYR A CA 1
ATOM 746 C C . TYR A 1 95 ? 20.853 8.653 -7.007 1.00 37.94 95 TYR A C 1
ATOM 748 O O . TYR A 1 95 ? 20.001 8.533 -6.118 1.00 37.94 95 TYR A O 1
ATOM 756 N N . GLN A 1 96 ? 21.645 9.731 -7.054 1.00 34.59 96 GLN A N 1
ATOM 757 C CA . GLN A 1 96 ? 21.604 10.782 -6.031 1.00 34.59 96 GLN A CA 1
ATOM 758 C C . GLN A 1 96 ? 20.311 11.604 -6.120 1.00 34.59 96 GLN A C 1
ATOM 760 O O . GLN A 1 96 ? 19.771 12.033 -5.097 1.00 34.59 96 GLN A O 1
ATOM 765 N N . ALA A 1 97 ? 19.751 11.764 -7.322 1.00 39.06 97 ALA A N 1
ATOM 766 C CA . ALA A 1 97 ? 18.490 12.472 -7.528 1.00 39.06 97 ALA A CA 1
ATOM 767 C C . ALA A 1 97 ? 17.288 11.734 -6.902 1.00 39.06 97 ALA A C 1
ATOM 769 O O . ALA A 1 97 ? 16.417 12.380 -6.313 1.00 39.06 97 ALA A O 1
ATOM 770 N N . SER A 1 98 ? 17.251 10.397 -6.973 1.00 39.94 98 SER A N 1
ATOM 771 C CA . SER A 1 98 ? 16.217 9.574 -6.319 1.00 39.94 98 SER A CA 1
ATOM 772 C C . SER A 1 98 ? 16.318 9.645 -4.788 1.00 39.94 98 SER A C 1
ATOM 774 O O . SER A 1 98 ? 15.339 9.960 -4.100 1.00 39.94 98 SER A O 1
ATOM 776 N N . LYS A 1 99 ? 17.542 9.505 -4.257 1.00 41.22 99 LYS A N 1
ATOM 777 C CA . LYS A 1 99 ? 17.856 9.643 -2.826 1.00 41.22 99 LYS A CA 1
ATOM 778 C C . LYS A 1 99 ? 17.426 11.006 -2.269 1.00 41.22 99 LYS A C 1
ATOM 780 O O . LYS A 1 99 ? 16.780 11.085 -1.225 1.00 41.22 99 LYS A O 1
ATOM 785 N N . LEU A 1 100 ? 17.709 12.095 -2.987 1.00 38.44 100 LEU A N 1
ATOM 786 C CA . LEU A 1 100 ? 17.326 13.451 -2.581 1.00 38.44 100 LEU A CA 1
ATOM 787 C C . LEU A 1 100 ? 15.807 13.685 -2.615 1.00 38.44 100 LEU A C 1
ATOM 789 O O . LEU A 1 100 ? 15.292 14.416 -1.766 1.00 38.44 100 LEU A O 1
ATOM 793 N N . ARG A 1 101 ? 15.067 13.054 -3.539 1.00 47.19 101 ARG A N 1
ATOM 794 C CA . ARG A 1 101 ? 13.593 13.130 -3.586 1.00 47.19 101 ARG A CA 1
ATOM 795 C C . ARG A 1 101 ? 12.953 12.437 -2.384 1.00 47.19 101 ARG A C 1
ATOM 797 O O . ARG A 1 101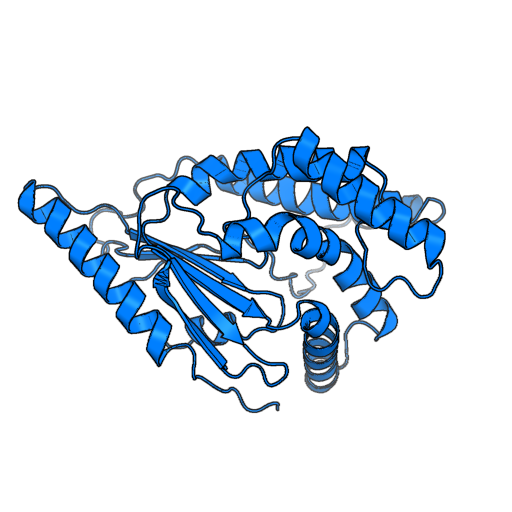 ? 12.089 13.037 -1.742 1.00 47.19 101 ARG A O 1
ATOM 804 N N . GLN A 1 102 ? 13.421 11.239 -2.034 1.00 38.88 102 GLN A N 1
ATOM 805 C CA . GLN A 1 102 ? 12.953 10.511 -0.850 1.00 38.88 102 GLN A CA 1
ATOM 806 C C . GLN A 1 102 ? 13.312 11.257 0.449 1.00 38.88 102 GLN A C 1
ATOM 808 O O . GLN A 1 102 ? 12.446 11.478 1.294 1.00 38.88 102 GLN A O 1
ATOM 813 N N . ILE A 1 103 ? 14.541 11.776 0.572 1.00 42.00 103 ILE A N 1
ATOM 814 C CA . ILE A 1 103 ? 14.967 12.598 1.723 1.00 42.00 103 ILE A CA 1
ATOM 815 C C . ILE A 1 103 ? 14.125 13.879 1.856 1.00 42.00 103 ILE A C 1
ATOM 817 O O . ILE A 1 103 ? 13.781 14.282 2.970 1.00 42.00 103 ILE A O 1
ATOM 821 N N . ARG A 1 104 ? 13.775 14.536 0.743 1.00 38.72 104 ARG A N 1
ATOM 822 C CA . ARG A 1 104 ? 12.957 15.761 0.741 1.00 38.72 104 ARG A CA 1
ATOM 823 C C . ARG A 1 104 ? 11.527 15.505 1.222 1.00 38.72 104 ARG A C 1
ATOM 825 O O . ARG A 1 104 ? 11.018 16.306 2.004 1.00 38.72 104 ARG A O 1
ATOM 832 N N . LEU A 1 105 ? 10.913 14.397 0.805 1.00 42.72 105 LEU A N 1
ATOM 833 C CA . LEU A 1 105 ? 9.594 13.953 1.278 1.00 42.72 105 LEU A CA 1
ATOM 834 C C . LEU A 1 105 ? 9.590 13.701 2.791 1.00 42.72 105 LEU A C 1
ATOM 836 O O . LEU A 1 105 ? 8.743 14.229 3.509 1.00 42.72 105 LEU A O 1
ATOM 840 N N . LEU A 1 106 ? 10.604 12.991 3.286 1.00 41.03 106 LEU A N 1
ATOM 841 C CA . LEU A 1 106 ? 10.761 12.677 4.707 1.00 41.03 106 LEU A CA 1
ATOM 842 C C . LEU A 1 106 ? 11.013 13.933 5.567 1.00 41.03 106 LEU A C 1
ATOM 844 O O . LEU A 1 106 ? 10.488 14.049 6.675 1.00 41.03 106 LEU A O 1
ATOM 848 N N . ARG A 1 107 ? 11.774 14.916 5.060 1.00 35.53 107 ARG A N 1
ATOM 849 C CA . ARG A 1 107 ? 12.031 16.192 5.761 1.00 35.53 107 ARG A CA 1
ATOM 850 C C . ARG A 1 107 ? 10.792 17.081 5.877 1.00 35.53 107 ARG A C 1
ATOM 852 O O . ARG A 1 107 ? 10.578 17.657 6.942 1.00 35.53 107 ARG A O 1
ATOM 859 N N . LEU A 1 108 ? 9.993 17.188 4.813 1.00 35.16 108 LEU A N 1
ATOM 860 C CA . LEU A 1 108 ? 8.732 17.942 4.836 1.00 35.16 108 LEU A CA 1
ATOM 861 C C . LEU A 1 108 ? 7.735 17.325 5.829 1.00 35.16 108 LEU A C 1
ATOM 863 O O . LEU A 1 108 ? 7.027 18.050 6.523 1.00 35.16 108 LEU A O 1
ATOM 867 N N . TRP A 1 109 ? 7.748 15.998 5.973 1.00 40.66 109 TRP A N 1
ATOM 868 C CA . TRP A 1 109 ? 6.901 15.292 6.931 1.00 40.66 109 TRP A CA 1
ATOM 869 C C . TRP A 1 109 ? 7.368 15.431 8.389 1.00 40.66 109 TRP A C 1
ATOM 871 O O . TRP A 1 109 ? 6.555 15.743 9.254 1.00 40.66 109 TRP A O 1
ATOM 881 N N . ARG A 1 110 ? 8.676 15.329 8.678 1.00 33.50 110 ARG A N 1
ATOM 882 C CA . ARG A 1 110 ? 9.227 15.546 10.038 1.00 33.50 110 ARG A CA 1
ATOM 883 C C . ARG A 1 110 ? 8.916 16.943 10.597 1.00 33.50 110 ARG A C 1
ATOM 885 O O . ARG A 1 110 ? 8.838 17.132 11.809 1.00 33.50 110 ARG A O 1
ATOM 892 N N . GLN A 1 111 ? 8.749 17.940 9.725 1.00 31.94 111 GLN A N 1
ATOM 893 C CA . GLN A 1 111 ? 8.282 19.277 10.111 1.00 31.94 111 GLN A CA 1
ATOM 894 C C . GLN A 1 111 ? 6.775 19.320 10.414 1.00 31.94 111 GLN A C 1
ATOM 896 O O . GLN A 1 111 ? 6.362 20.105 11.265 1.00 31.94 111 GLN A O 1
ATOM 901 N N . ALA A 1 112 ? 5.966 18.468 9.778 1.00 30.94 112 ALA A N 1
ATOM 902 C CA . ALA A 1 112 ? 4.533 18.346 10.042 1.00 30.94 112 ALA A CA 1
ATOM 903 C C . ALA A 1 112 ? 4.235 17.578 11.345 1.00 30.94 112 ALA A C 1
ATOM 905 O O . ALA A 1 112 ? 3.320 17.957 12.070 1.00 30.94 112 ALA A O 1
ATOM 906 N N . THR A 1 113 ? 5.040 16.566 11.692 1.00 33.16 113 THR A N 1
ATOM 907 C CA . THR A 1 113 ? 4.863 15.739 12.904 1.00 33.16 113 THR A CA 1
ATOM 908 C C . THR A 1 113 ? 5.482 16.317 14.178 1.00 33.16 113 THR A C 1
ATOM 910 O O . THR A 1 113 ? 5.158 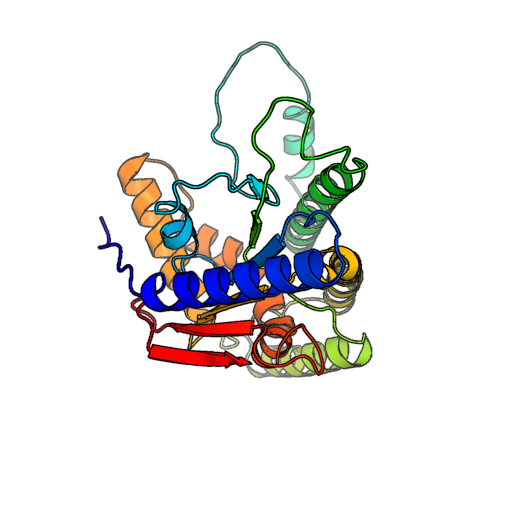15.872 15.274 1.00 33.16 113 THR A O 1
ATOM 913 N N . ARG A 1 114 ? 6.338 17.345 14.075 1.00 32.06 114 ARG A N 1
ATOM 914 C CA . ARG A 1 114 ? 6.901 18.063 15.238 1.00 32.06 114 ARG A CA 1
ATOM 915 C C . ARG A 1 114 ? 5.958 19.077 15.880 1.00 32.06 114 ARG A C 1
ATOM 917 O O . ARG A 1 114 ? 6.264 19.570 16.966 1.00 32.06 114 ARG A O 1
ATOM 924 N N . LYS A 1 115 ? 4.833 19.419 15.246 1.00 30.22 115 LYS A N 1
ATOM 925 C CA . LYS A 1 115 ? 3.796 20.178 15.945 1.00 30.22 115 LYS A CA 1
ATOM 926 C C . LYS A 1 115 ? 3.156 19.230 16.950 1.00 30.22 115 LYS A C 1
ATOM 928 O O . LYS A 1 115 ? 2.526 18.260 16.542 1.00 30.22 115 LYS A O 1
ATOM 933 N N . ARG A 1 116 ? 3.303 19.518 18.252 1.00 31.83 116 ARG A N 1
ATOM 934 C CA . ARG A 1 116 ? 2.368 18.988 19.254 1.00 31.83 116 ARG A CA 1
ATOM 935 C C . ARG A 1 116 ? 0.979 19.227 18.681 1.00 31.83 116 ARG A C 1
ATOM 937 O O . ARG A 1 116 ? 0.644 20.373 18.373 1.00 31.83 116 ARG A O 1
ATOM 944 N N . VAL A 1 117 ? 0.228 18.156 18.461 1.00 37.75 117 VAL A N 1
ATOM 945 C CA . VAL A 1 117 ? -1.185 18.277 18.136 1.00 37.75 117 VAL A CA 1
ATOM 946 C C . VAL A 1 117 ? -1.793 18.914 19.383 1.00 37.75 117 VAL A C 1
ATOM 948 O O . VAL A 1 117 ? -1.912 18.263 20.416 1.00 37.75 117 VAL A O 1
ATOM 951 N N . GLY A 1 118 ? -2.029 20.229 19.336 1.00 38.22 118 GLY A N 1
ATOM 952 C CA . GLY A 1 118 ? -2.854 20.903 20.335 1.00 38.22 118 GLY A CA 1
ATOM 953 C C . GLY A 1 118 ? -4.254 20.293 20.324 1.00 38.22 118 GLY A C 1
ATOM 954 O O . GLY A 1 118 ? -4.544 19.439 19.486 1.00 38.22 118 GLY A O 1
ATOM 955 N N . ALA A 1 119 ? -5.134 20.719 21.229 1.00 44.28 119 ALA A N 1
ATOM 956 C CA . ALA A 1 119 ? -6.525 20.277 21.199 1.00 44.28 119 ALA A CA 1
ATOM 957 C C . ALA A 1 119 ? -7.096 20.454 19.774 1.00 44.28 119 ALA A C 1
ATOM 959 O O . ALA A 1 119 ? -7.221 21.574 19.281 1.00 44.28 119 ALA A O 1
ATOM 960 N N . VAL A 1 120 ? -7.361 19.337 19.081 1.00 53.47 120 VAL A N 1
ATOM 961 C CA . VAL A 1 120 ? -7.943 19.334 17.722 1.00 53.47 120 VAL A CA 1
ATOM 962 C C . VAL A 1 120 ? -9.350 19.931 17.769 1.00 53.47 120 VAL A C 1
ATOM 964 O O . VAL A 1 120 ? -9.797 20.579 16.825 1.00 53.47 120 VAL A O 1
ATOM 967 N N . ASN A 1 121 ? -10.001 19.770 18.919 1.00 56.69 121 ASN A N 1
ATOM 968 C CA . ASN A 1 121 ? -11.309 20.305 19.233 1.00 56.69 121 ASN A CA 1
ATOM 969 C C . ASN A 1 121 ? -11.114 21.565 20.081 1.00 56.69 121 ASN A C 1
ATOM 971 O O . ASN A 1 121 ? -10.686 21.482 21.230 1.00 56.69 121 ASN A O 1
ATOM 975 N N . ALA A 1 122 ? -11.376 22.728 19.485 1.00 57.50 122 ALA A N 1
ATOM 976 C CA . ALA A 1 122 ? -11.452 23.992 20.211 1.00 57.50 122 ALA A CA 1
ATOM 977 C C . ALA A 1 122 ? -12.844 24.148 20.842 1.00 57.50 122 ALA A C 1
ATOM 979 O O . ALA A 1 122 ? -13.834 23.695 20.264 1.00 57.50 122 ALA A O 1
ATOM 980 N N . GLU A 1 123 ? -12.922 24.828 21.986 1.00 58.16 123 GLU A N 1
ATOM 981 C CA . GLU A 1 123 ? -14.195 25.187 22.621 1.00 58.16 123 GLU A CA 1
ATOM 982 C C . GLU A 1 123 ? -15.131 25.906 21.630 1.00 58.16 123 GLU A C 1
ATOM 984 O O . GLU A 1 123 ? -14.710 26.788 20.878 1.00 58.16 123 GLU A O 1
ATOM 989 N N . GLY A 1 124 ? -16.402 25.494 21.597 1.00 62.22 124 GLY A N 1
ATOM 990 C CA . GLY A 1 124 ? -17.435 26.086 20.737 1.00 62.22 124 GLY A CA 1
ATOM 991 C C . GLY A 1 124 ? -17.436 25.634 19.268 1.00 62.22 124 GLY A C 1
ATOM 992 O O . GLY A 1 124 ? -18.251 26.134 18.493 1.00 62.22 124 GLY A O 1
ATOM 993 N N . LYS A 1 125 ? -16.566 24.697 18.858 1.00 57.31 125 LYS A N 1
ATOM 994 C CA . LYS A 1 125 ? -16.602 24.073 17.520 1.00 57.31 125 LYS A CA 1
ATOM 995 C C . LYS A 1 125 ? -17.056 22.611 17.595 1.00 57.31 125 LYS A C 1
ATOM 997 O O . LYS A 1 125 ? -16.744 21.944 18.580 1.00 57.31 125 LYS A O 1
ATOM 1002 N N . PRO A 1 126 ? -17.748 22.087 16.562 1.00 58.06 126 PRO A N 1
ATOM 1003 C CA . PRO A 1 126 ? -18.056 20.663 16.496 1.00 58.06 126 PRO A CA 1
ATOM 1004 C C . PRO A 1 126 ? -16.756 19.854 16.537 1.00 58.06 126 PRO A C 1
ATOM 1006 O O . PRO A 1 126 ? -15.806 20.156 15.809 1.00 58.06 126 PRO A O 1
ATOM 1009 N N . ALA A 1 127 ? -16.711 18.864 17.428 1.00 67.88 127 ALA A N 1
ATOM 1010 C CA . ALA A 1 127 ? -15.543 18.021 17.616 1.00 67.88 127 ALA A CA 1
ATOM 1011 C C . ALA A 1 127 ? -15.249 17.217 16.342 1.00 67.88 127 ALA A C 1
ATOM 1013 O O . ALA A 1 127 ? -16.151 16.674 15.710 1.00 67.88 127 ALA A O 1
ATOM 1014 N N . VAL A 1 128 ? -13.975 17.123 15.976 1.00 71.19 128 VAL A N 1
ATOM 1015 C CA . VAL A 1 128 ? -13.500 16.180 14.970 1.00 71.19 128 VAL A CA 1
ATOM 1016 C C . VAL A 1 128 ? -13.623 14.779 15.549 1.00 71.19 128 VAL A C 1
ATOM 1018 O O . VAL A 1 128 ? -12.925 14.423 16.498 1.00 71.19 128 VAL A O 1
ATOM 1021 N N . GLU A 1 129 ? -14.501 13.982 14.955 1.00 73.94 129 GLU A N 1
ATOM 1022 C CA . GLU A 1 129 ? -14.781 12.622 15.419 1.00 73.94 129 GLU A CA 1
ATOM 1023 C C . GLU A 1 129 ? -13.881 11.591 14.730 1.00 73.94 129 GLU A C 1
ATOM 1025 O O . GLU A 1 129 ? -13.554 10.560 15.313 1.00 73.94 129 GLU A O 1
ATOM 1030 N N . VAL A 1 130 ? -13.456 11.868 13.491 1.00 77.50 130 VAL A N 1
ATOM 1031 C CA . VAL A 1 130 ? -12.670 10.943 12.664 1.00 77.50 130 VAL A CA 1
ATOM 1032 C C . VAL A 1 130 ? -11.572 11.692 11.920 1.00 77.50 130 VAL A C 1
ATOM 1034 O O . VAL A 1 130 ? -11.814 12.746 11.322 1.00 77.50 130 VAL A O 1
ATOM 1037 N N . ILE A 1 131 ? -10.370 11.116 11.909 1.00 81.25 131 ILE A N 1
ATOM 1038 C CA . ILE A 1 131 ? -9.224 11.591 11.137 1.00 81.25 131 ILE A CA 1
ATOM 1039 C C . ILE A 1 131 ? -8.794 10.498 10.162 1.00 81.25 131 ILE A C 1
ATOM 1041 O O . ILE A 1 131 ? -8.376 9.417 10.571 1.00 81.25 131 ILE A O 1
ATOM 1045 N N . VAL A 1 132 ? -8.856 10.794 8.863 1.00 81.50 132 VAL A N 1
ATOM 1046 C CA . VAL A 1 132 ? -8.433 9.855 7.812 1.00 81.50 132 VAL A CA 1
ATOM 1047 C C . VAL A 1 132 ? -7.047 10.231 7.301 1.00 81.50 132 VAL A C 1
ATOM 1049 O O . VAL A 1 132 ? -6.856 11.341 6.798 1.00 81.50 132 VAL A O 1
ATOM 1052 N N . PHE A 1 133 ? -6.108 9.288 7.386 1.00 85.44 133 PHE A N 1
ATOM 1053 C CA . PHE A 1 133 ? -4.763 9.361 6.822 1.00 85.44 133 PHE A CA 1
ATOM 1054 C C . PHE A 1 133 ? -4.703 8.553 5.535 1.00 85.44 133 PHE A C 1
ATOM 1056 O O . PHE A 1 133 ? -4.878 7.343 5.557 1.00 85.44 133 PHE A O 1
ATOM 1063 N N . GLU A 1 134 ? -4.401 9.200 4.412 1.00 83.44 134 GLU A N 1
ATOM 1064 C CA . GLU A 1 134 ? -4.229 8.500 3.135 1.00 83.44 134 GLU A CA 1
ATOM 1065 C C . GLU A 1 134 ? -2.836 8.708 2.566 1.00 83.44 134 GLU A C 1
ATOM 1067 O O . GLU A 1 134 ? -2.315 9.825 2.541 1.00 83.44 134 GLU A O 1
ATOM 1072 N N . GLY A 1 135 ? -2.277 7.644 2.003 1.00 83.75 135 GLY A N 1
ATOM 1073 C CA . GLY A 1 135 ? -1.091 7.736 1.174 1.00 83.75 135 GLY A CA 1
ATOM 1074 C C . GLY A 1 135 ? -0.725 6.395 0.567 1.00 83.75 135 GLY A C 1
ATOM 1075 O O . GLY A 1 135 ? -1.170 5.345 1.014 1.00 83.75 135 GLY A O 1
ATOM 1076 N N . TRP A 1 136 ? 0.117 6.432 -0.461 1.00 86.81 136 TRP A N 1
ATOM 1077 C CA . TRP A 1 136 ? 0.605 5.222 -1.127 1.00 86.81 136 TRP A CA 1
ATOM 1078 C C . TRP A 1 136 ? 1.500 4.357 -0.220 1.00 86.81 136 TRP A C 1
ATOM 1080 O O . TRP A 1 136 ? 1.588 3.154 -0.424 1.00 86.81 136 TRP A O 1
ATOM 1090 N N . CYS A 1 137 ? 2.135 4.968 0.786 1.00 89.25 137 CYS A N 1
ATOM 1091 C CA . CYS A 1 137 ? 2.976 4.299 1.780 1.00 89.25 137 CYS A CA 1
ATOM 1092 C C . CYS A 1 137 ? 2.363 4.271 3.190 1.00 89.25 137 CYS A C 1
ATOM 1094 O O . CYS A 1 137 ? 3.016 3.817 4.125 1.00 89.25 137 CYS A O 1
ATOM 1096 N N . VAL A 1 138 ? 1.141 4.788 3.382 1.00 91.44 138 VAL A N 1
ATOM 1097 C CA . VAL A 1 138 ? 0.502 4.792 4.709 1.00 91.44 138 VAL A CA 1
ATOM 1098 C C . VAL A 1 138 ? 0.309 3.350 5.171 1.00 91.44 138 VAL A C 1
ATOM 1100 O O . VAL A 1 138 ? -0.152 2.526 4.393 1.00 91.44 138 VAL A O 1
ATOM 1103 N N . GLY A 1 139 ? 0.701 3.038 6.404 1.00 92.06 139 GLY A N 1
ATOM 1104 C CA . GLY A 1 139 ? 0.638 1.686 6.962 1.00 92.06 139 GLY A CA 1
ATOM 1105 C C . GLY A 1 139 ? 1.765 0.738 6.548 1.00 92.06 139 GLY A C 1
ATOM 1106 O O . GLY A 1 139 ? 1.825 -0.364 7.082 1.00 92.06 139 GLY A O 1
ATOM 1107 N N . PHE A 1 140 ? 2.676 1.124 5.646 1.00 94.31 140 PHE A N 1
ATOM 1108 C CA . PHE A 1 140 ? 3.883 0.323 5.428 1.00 94.31 140 PHE A CA 1
ATOM 1109 C C . PHE A 1 140 ? 4.652 0.181 6.744 1.00 94.31 140 PHE A C 1
ATOM 1111 O O . PHE A 1 140 ? 4.950 1.175 7.405 1.00 94.31 140 PHE A O 1
ATOM 1118 N N . ARG A 1 141 ? 4.983 -1.062 7.094 1.00 93.69 141 ARG A N 1
ATOM 1119 C CA . ARG A 1 141 ? 5.803 -1.395 8.257 1.00 93.69 141 ARG A CA 1
ATOM 1120 C C . ARG A 1 141 ? 7.230 -1.657 7.813 1.00 93.69 141 ARG A C 1
ATOM 1122 O O . ARG A 1 141 ? 7.452 -2.299 6.784 1.00 93.69 141 ARG A O 1
ATOM 1129 N N . SER A 1 142 ? 8.179 -1.140 8.586 1.00 94.25 142 SER A N 1
ATOM 1130 C CA . SER A 1 142 ? 9.587 -1.475 8.387 1.00 94.25 142 SER A CA 1
ATOM 1131 C C . SER A 1 142 ? 9.815 -2.974 8.590 1.00 94.25 142 SER A C 1
ATOM 1133 O O . SER A 1 142 ? 9.087 -3.639 9.326 1.00 94.25 142 SER A O 1
ATOM 1135 N N . LEU A 1 143 ? 10.811 -3.506 7.892 1.00 95.69 143 LEU A N 1
ATOM 1136 C CA . LEU A 1 143 ? 11.287 -4.871 8.075 1.00 95.69 143 LEU A CA 1
ATOM 1137 C C . LEU A 1 143 ? 12.464 -4.865 9.052 1.00 95.69 143 LEU A C 1
ATOM 1139 O O . LEU A 1 143 ? 13.098 -3.827 9.288 1.00 95.69 143 LEU A O 1
ATOM 1143 N N . ASP A 1 144 ? 12.805 -6.030 9.580 1.00 96.50 144 ASP A N 1
ATOM 1144 C CA . ASP A 1 144 ? 14.117 -6.207 10.191 1.00 96.50 144 ASP A CA 1
ATOM 1145 C C . ASP A 1 144 ? 15.191 -6.107 9.105 1.00 96.50 144 ASP A C 1
ATOM 1147 O O . ASP A 1 144 ? 14.958 -6.470 7.947 1.00 96.50 144 ASP A O 1
ATOM 1151 N N . ASP A 1 145 ? 16.361 -5.575 9.456 1.00 97.75 145 ASP A N 1
ATOM 1152 C CA . ASP A 1 145 ? 17.395 -5.263 8.463 1.00 97.75 145 ASP A CA 1
ATOM 1153 C C . ASP A 1 145 ? 17.874 -6.528 7.727 1.00 97.75 145 ASP A C 1
ATOM 1155 O O . ASP A 1 145 ? 18.098 -6.484 6.517 1.00 97.75 145 ASP A O 1
ATOM 1159 N N . GLU A 1 146 ? 17.908 -7.677 8.412 1.00 98.12 146 GLU A N 1
ATOM 1160 C CA . GLU A 1 146 ? 18.196 -8.987 7.812 1.00 98.12 146 GLU A CA 1
ATOM 1161 C C . GLU A 1 146 ? 17.136 -9.415 6.787 1.00 98.12 146 GLU A C 1
ATOM 1163 O O . GLU A 1 146 ? 17.465 -9.942 5.722 1.00 98.12 146 GLU A O 1
ATOM 1168 N N . GLU A 1 147 ? 15.851 -9.178 7.072 1.00 97.88 147 GLU A N 1
ATOM 1169 C CA . GLU A 1 147 ? 14.767 -9.490 6.140 1.00 97.88 147 GLU A CA 1
ATOM 1170 C C . GLU A 1 147 ? 14.816 -8.567 4.916 1.00 97.88 147 GLU A C 1
ATOM 1172 O O . GLU A 1 147 ? 14.686 -9.041 3.781 1.00 97.88 147 GLU A O 1
ATOM 1177 N N . ALA A 1 148 ? 15.037 -7.266 5.128 1.00 97.50 148 ALA A N 1
ATOM 1178 C CA . ALA A 1 148 ? 15.194 -6.295 4.050 1.00 97.50 148 ALA A CA 1
ATOM 1179 C C . ALA A 1 148 ? 16.388 -6.650 3.152 1.00 97.50 148 ALA A C 1
ATOM 1181 O O . ALA A 1 148 ? 16.267 -6.640 1.923 1.00 97.50 148 ALA A O 1
ATOM 1182 N N . GLU A 1 149 ? 17.523 -7.014 3.752 1.00 98.44 149 GLU A N 1
ATOM 1183 C CA . GLU A 1 149 ? 18.707 -7.449 3.023 1.00 98.44 149 GLU A CA 1
ATOM 1184 C C . GLU A 1 149 ? 18.459 -8.754 2.263 1.00 98.44 149 GLU A C 1
ATOM 1186 O O . GLU A 1 149 ? 18.820 -8.849 1.091 1.00 98.44 149 GLU A O 1
ATOM 1191 N N . ARG A 1 150 ? 17.797 -9.743 2.873 1.00 98.50 150 ARG A N 1
ATOM 1192 C CA . ARG A 1 150 ? 17.448 -11.004 2.203 1.00 98.50 150 ARG A CA 1
ATOM 1193 C C . ARG A 1 150 ? 16.588 -10.763 0.962 1.00 98.50 150 ARG A C 1
ATOM 1195 O O . ARG A 1 150 ? 16.910 -11.290 -0.103 1.00 98.50 150 ARG A O 1
ATOM 1202 N N . LYS A 1 151 ? 15.527 -9.950 1.075 1.00 98.31 151 LYS A N 1
ATOM 1203 C CA . LYS A 1 151 ? 14.675 -9.582 -0.071 1.00 98.31 151 LYS A CA 1
ATOM 1204 C C . LYS A 1 151 ? 15.476 -8.834 -1.143 1.00 98.31 151 LYS A C 1
ATOM 1206 O O . LYS A 1 151 ? 15.346 -9.140 -2.327 1.00 98.31 151 LYS A O 1
ATOM 1211 N N . TRP A 1 152 ? 16.343 -7.901 -0.740 1.00 98.38 152 TRP A N 1
ATOM 1212 C CA . TRP A 1 152 ? 17.218 -7.184 -1.668 1.00 98.38 152 TRP A CA 1
ATOM 1213 C C . TRP A 1 152 ? 18.195 -8.116 -2.393 1.00 98.38 152 TRP A C 1
ATOM 1215 O O . TRP A 1 152 ? 18.300 -8.021 -3.611 1.00 98.38 152 TRP A O 1
ATOM 1225 N N . ARG A 1 153 ? 18.867 -9.043 -1.694 1.00 98.56 153 ARG A N 1
ATOM 1226 C CA . ARG A 1 153 ? 19.804 -10.009 -2.299 1.00 98.56 153 ARG A CA 1
ATOM 1227 C C . ARG A 1 153 ? 19.109 -10.891 -3.335 1.00 98.56 153 ARG A C 1
ATOM 1229 O O . ARG A 1 153 ? 19.655 -11.084 -4.416 1.00 98.56 153 ARG A O 1
ATOM 1236 N N . ALA A 1 154 ? 17.902 -11.376 -3.037 1.00 98.44 154 ALA A N 1
ATOM 1237 C CA . ALA A 1 154 ? 17.112 -12.162 -3.986 1.00 98.44 154 ALA A CA 1
ATOM 1238 C C . ALA A 1 154 ? 16.782 -11.355 -5.256 1.00 98.44 154 ALA A C 1
ATOM 1240 O O . ALA A 1 154 ? 17.057 -11.806 -6.366 1.00 98.44 154 ALA A O 1
ATOM 1241 N N . ALA A 1 155 ? 16.287 -10.124 -5.094 1.00 97.94 155 ALA A N 1
ATOM 1242 C CA . ALA A 1 155 ? 16.005 -9.230 -6.217 1.00 97.94 155 ALA A CA 1
ATOM 1243 C C . ALA A 1 155 ? 17.275 -8.836 -6.994 1.00 97.94 155 ALA A C 1
ATOM 1245 O O . ALA A 1 155 ? 17.237 -8.664 -8.212 1.00 97.94 155 ALA A O 1
ATOM 1246 N N . LYS A 1 156 ? 18.411 -8.690 -6.301 1.00 98.06 156 LYS A N 1
ATOM 1247 C CA . LYS A 1 156 ? 19.713 -8.366 -6.890 1.00 98.06 156 LYS A CA 1
ATOM 1248 C C . LYS A 1 156 ? 20.223 -9.503 -7.771 1.00 98.06 156 LYS A C 1
ATOM 1250 O O . LYS A 1 156 ? 20.588 -9.242 -8.912 1.00 98.06 156 LYS A O 1
ATOM 1255 N N . ALA A 1 157 ? 20.173 -10.737 -7.273 1.00 98.31 157 ALA A N 1
ATOM 1256 C CA . ALA A 1 157 ? 20.540 -11.926 -8.036 1.00 98.31 157 ALA A CA 1
ATOM 1257 C C . ALA A 1 157 ? 19.633 -12.117 -9.264 1.00 98.31 157 ALA A C 1
ATOM 1259 O O . ALA A 1 157 ? 20.120 -12.408 -10.355 1.00 98.31 157 ALA A O 1
ATOM 1260 N N . GLU A 1 158 ? 18.322 -11.889 -9.122 1.00 98.06 158 GLU A N 1
ATOM 1261 C CA . GLU A 1 158 ? 17.396 -11.930 -10.258 1.00 98.06 158 GLU A CA 1
ATOM 1262 C C . GLU A 1 158 ? 17.736 -10.862 -11.309 1.00 98.06 158 GLU A C 1
ATOM 1264 O O . GLU A 1 158 ? 17.774 -11.163 -12.502 1.00 98.06 158 GLU A O 1
ATOM 1269 N N . TYR A 1 159 ? 18.025 -9.630 -10.879 1.00 97.50 159 TYR A N 1
ATOM 1270 C CA . TYR A 1 159 ? 18.440 -8.554 -11.778 1.00 97.50 159 TYR A CA 1
ATOM 1271 C C . TYR A 1 159 ? 19.741 -8.883 -12.520 1.00 97.50 159 TYR A C 1
ATOM 1273 O O . TYR A 1 159 ? 19.824 -8.668 -13.725 1.00 97.50 159 TYR A O 1
ATOM 1281 N N . GLU A 1 160 ? 20.740 -9.426 -11.826 1.00 97.00 160 GLU A N 1
ATOM 1282 C CA . GLU A 1 160 ? 22.021 -9.816 -12.429 1.00 97.00 160 GLU A CA 1
ATOM 1283 C C . GLU A 1 160 ? 21.864 -10.968 -13.425 1.00 97.00 160 GLU A C 1
ATOM 1285 O O . GLU A 1 160 ? 22.524 -10.972 -14.461 1.00 97.00 160 GLU A O 1
ATOM 1290 N N . SER A 1 161 ? 20.947 -11.902 -13.158 1.00 97.75 161 SER A N 1
ATOM 1291 C CA . SER A 1 161 ? 20.653 -13.010 -14.068 1.00 97.75 161 SER A CA 1
ATOM 1292 C C . SER A 1 161 ? 19.833 -12.592 -15.292 1.00 97.75 161 SER A C 1
ATOM 1294 O O . SER A 1 161 ? 20.066 -13.129 -16.371 1.00 97.75 161 SER A O 1
ATOM 1296 N N . LYS A 1 162 ? 18.843 -11.704 -15.137 1.00 96.56 162 LYS A N 1
ATOM 1297 C CA . LYS A 1 162 ? 17.889 -11.343 -16.205 1.00 96.56 162 LYS A CA 1
ATOM 1298 C C . LYS A 1 162 ? 18.269 -10.077 -16.974 1.00 96.56 162 LYS A C 1
ATOM 1300 O O . LYS A 1 162 ? 17.751 -9.840 -18.064 1.00 96.56 162 LYS A O 1
ATOM 1305 N N . GLY A 1 163 ? 19.129 -9.227 -16.414 1.00 94.19 163 GLY A N 1
ATOM 1306 C CA . GLY A 1 163 ? 19.547 -7.967 -17.023 1.00 94.19 163 GLY A CA 1
ATOM 1307 C C . GLY A 1 163 ? 18.358 -7.093 -17.437 1.00 94.19 163 GLY A C 1
ATOM 1308 O O . GLY A 1 163 ? 17.576 -6.641 -16.599 1.00 94.19 163 GLY A O 1
ATOM 1309 N N . ALA A 1 164 ? 18.218 -6.860 -18.745 1.00 90.00 164 ALA A N 1
ATOM 1310 C CA . ALA A 1 164 ? 17.158 -6.029 -19.317 1.00 90.00 164 ALA A CA 1
ATOM 1311 C C . ALA A 1 164 ? 15.741 -6.611 -19.141 1.00 90.00 164 ALA A C 1
ATOM 1313 O O . ALA A 1 164 ? 14.774 -5.853 -19.159 1.00 90.00 164 ALA A O 1
ATOM 1314 N N . GLU A 1 165 ? 15.603 -7.923 -18.934 1.00 94.00 165 GLU A N 1
ATOM 1315 C CA . GLU A 1 165 ? 14.300 -8.580 -18.761 1.00 94.00 165 GLU A CA 1
ATOM 1316 C C . GLU A 1 165 ? 13.742 -8.453 -17.332 1.00 94.00 165 GLU A C 1
ATOM 1318 O O . GLU A 1 165 ? 12.578 -8.779 -17.081 1.00 94.00 165 GLU A O 1
ATOM 1323 N N . TYR A 1 166 ? 14.540 -7.954 -16.380 1.00 95.25 166 TYR A N 1
ATOM 1324 C CA . TYR A 1 166 ? 14.116 -7.763 -14.994 1.00 95.25 166 TYR A CA 1
ATOM 1325 C C . TYR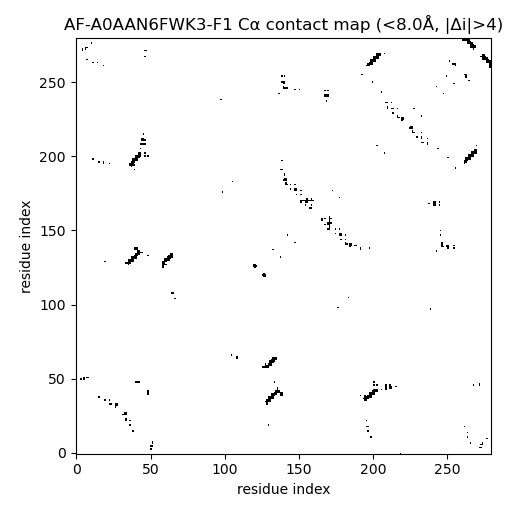 A 1 166 ? 13.060 -6.651 -14.860 1.00 95.25 166 TYR A C 1
ATOM 1327 O O . TYR A 1 166 ? 13.334 -5.462 -15.052 1.00 95.25 166 TYR A O 1
ATOM 1335 N N . GLN A 1 167 ? 11.852 -7.053 -14.459 1.00 92.00 167 GLN A N 1
ATOM 1336 C CA . GLN A 1 167 ? 10.682 -6.173 -14.328 1.00 92.00 167 GLN A CA 1
ATOM 1337 C C . GLN A 1 167 ? 10.614 -5.417 -12.990 1.00 92.00 167 GLN A C 1
ATOM 1339 O O . GLN A 1 167 ? 9.838 -4.469 -12.849 1.00 92.00 167 GLN A O 1
ATOM 1344 N N . GLY A 1 168 ? 11.400 -5.828 -11.992 1.00 94.69 168 GLY A N 1
ATOM 1345 C CA . GLY A 1 168 ? 11.456 -5.164 -10.691 1.00 94.69 168 GLY A CA 1
ATOM 1346 C C . GLY A 1 168 ? 12.369 -3.936 -10.683 1.00 94.69 168 GLY A C 1
ATOM 1347 O O . GLY A 1 168 ? 13.014 -3.577 -11.677 1.00 94.69 168 GLY A O 1
ATOM 1348 N N . GLN A 1 169 ? 12.439 -3.267 -9.534 1.00 96.25 169 GLN A N 1
ATOM 1349 C CA . GLN A 1 169 ? 13.320 -2.112 -9.332 1.00 96.25 169 GLN A CA 1
ATOM 1350 C C . GLN A 1 169 ? 14.235 -2.284 -8.117 1.00 96.25 169 GLN A C 1
ATOM 1352 O O . GLN A 1 169 ? 15.309 -1.681 -8.082 1.00 96.25 169 GLN A O 1
ATOM 1357 N N . LEU A 1 170 ? 13.872 -3.135 -7.153 1.00 96.56 170 LEU A N 1
ATOM 1358 C CA . LEU A 1 170 ? 14.650 -3.377 -5.939 1.00 96.56 170 LEU A CA 1
ATOM 1359 C C . LEU A 1 170 ? 16.084 -3.849 -6.232 1.00 96.56 170 LEU A C 1
ATOM 1361 O O . LEU A 1 170 ? 17.029 -3.302 -5.662 1.00 96.56 170 LEU A O 1
ATOM 1365 N N . GLY A 1 171 ? 16.265 -4.791 -7.165 1.00 96.06 171 GLY A N 1
ATOM 1366 C CA . GLY A 1 171 ? 17.581 -5.334 -7.534 1.00 96.06 171 GLY A CA 1
ATOM 1367 C C . GLY A 1 171 ? 18.538 -4.316 -8.171 1.00 96.06 171 GLY A C 1
ATOM 1368 O O . GLY A 1 171 ? 19.753 -4.522 -8.212 1.00 96.06 171 GLY A O 1
ATOM 1369 N N . LYS A 1 172 ? 18.018 -3.171 -8.626 1.00 95.88 172 LYS A N 1
ATOM 1370 C CA . LYS A 1 172 ? 18.816 -2.085 -9.217 1.00 95.88 172 LYS A CA 1
ATOM 1371 C C . LYS A 1 172 ? 19.411 -1.156 -8.157 1.00 95.88 172 LYS A C 1
ATOM 1373 O O . LYS A 1 172 ? 20.307 -0.371 -8.462 1.00 95.88 172 LYS A O 1
ATOM 1378 N N . LEU A 1 173 ? 18.926 -1.220 -6.916 1.00 94.69 173 LEU A N 1
ATOM 1379 C CA . LEU A 1 173 ? 19.383 -0.361 -5.826 1.00 94.69 173 LEU A CA 1
ATOM 1380 C C . LEU A 1 173 ? 20.615 -0.931 -5.119 1.00 94.69 173 LEU A C 1
ATOM 1382 O O . LEU A 1 173 ? 20.864 -2.135 -5.121 1.00 94.69 173 LEU A O 1
ATOM 1386 N N . GLN A 1 174 ? 21.361 -0.057 -4.442 1.00 95.81 174 GLN A N 1
ATOM 1387 C CA . GLN A 1 174 ? 22.359 -0.484 -3.461 1.00 95.81 174 GLN A CA 1
ATOM 1388 C C . GLN A 1 174 ? 21.677 -0.781 -2.120 1.00 95.81 174 GLN A C 1
ATOM 1390 O O . GLN A 1 174 ? 20.794 -0.024 -1.701 1.00 95.81 174 GLN A O 1
ATOM 1395 N N . LEU A 1 175 ? 22.163 -1.800 -1.404 1.00 96.50 175 LEU A N 1
ATOM 1396 C CA . LEU A 1 175 ? 21.654 -2.196 -0.086 1.00 96.50 175 LEU A CA 1
ATOM 1397 C C . LEU A 1 175 ? 21.551 -1.016 0.893 1.00 96.50 175 LEU A C 1
ATOM 1399 O O . LEU A 1 175 ? 20.532 -0.840 1.552 1.00 96.50 175 LEU A O 1
ATOM 1403 N N . GLN A 1 176 ? 22.556 -0.135 0.923 1.00 94.69 176 GLN A N 1
ATOM 1404 C CA . GLN A 1 176 ? 22.559 1.038 1.806 1.00 94.69 176 GLN A CA 1
ATOM 1405 C C . GLN A 1 176 ? 21.358 1.978 1.604 1.00 94.69 176 GLN A C 1
ATOM 1407 O O . GLN A 1 176 ? 20.882 2.582 2.562 1.00 94.69 176 GLN A O 1
ATOM 1412 N N . SER A 1 177 ? 20.841 2.105 0.376 1.00 93.50 177 SER A N 1
ATOM 1413 C CA . SER A 1 177 ? 19.634 2.905 0.129 1.00 93.50 177 SER A CA 1
ATOM 1414 C C . SER A 1 177 ? 18.374 2.189 0.593 1.00 93.50 177 SER A C 1
ATOM 1416 O O . SER A 1 177 ? 17.478 2.839 1.125 1.00 93.50 177 SER A O 1
ATOM 1418 N N . VAL A 1 178 ? 18.322 0.863 0.440 1.00 93.88 178 VAL A N 1
ATOM 1419 C CA . VAL A 1 178 ? 17.219 0.040 0.950 1.00 93.88 178 VAL A CA 1
ATOM 1420 C C . VAL A 1 178 ? 17.133 0.162 2.471 1.00 93.88 178 VAL A C 1
ATOM 1422 O O . VAL A 1 178 ? 16.089 0.555 2.989 1.00 93.88 178 VAL A O 1
ATOM 1425 N N . LEU A 1 179 ? 18.249 -0.055 3.175 1.00 94.62 179 LEU A N 1
ATOM 1426 C CA . LEU A 1 179 ? 18.314 0.058 4.635 1.00 94.62 179 LEU A CA 1
ATOM 1427 C C . LEU A 1 179 ? 18.026 1.485 5.121 1.00 94.62 179 LEU A C 1
ATOM 1429 O O . LEU A 1 179 ? 17.333 1.670 6.118 1.00 94.62 179 LEU A O 1
ATOM 1433 N N . PHE A 1 180 ? 18.475 2.512 4.391 1.00 94.88 180 PHE A N 1
ATOM 1434 C CA . PHE A 1 180 ? 18.147 3.900 4.722 1.00 94.88 180 PHE A CA 1
ATOM 1435 C C . PHE A 1 180 ? 16.635 4.166 4.691 1.00 94.88 180 PHE A C 1
ATOM 1437 O O . PHE A 1 180 ? 16.099 4.783 5.615 1.00 94.88 180 PHE A O 1
ATOM 1444 N N . VAL A 1 181 ? 15.940 3.718 3.640 1.00 91.88 181 VAL A N 1
ATOM 1445 C CA . VAL A 1 181 ? 14.481 3.873 3.535 1.00 91.88 181 VAL A CA 1
ATOM 1446 C C . VAL A 1 181 ? 13.778 3.048 4.609 1.00 91.88 181 VAL A C 1
ATOM 1448 O O . VAL A 1 181 ? 12.869 3.571 5.249 1.00 91.88 181 VAL A O 1
ATOM 1451 N N . ASN A 1 182 ? 14.227 1.815 4.852 1.00 94.94 182 ASN A N 1
ATOM 1452 C CA . ASN A 1 182 ? 13.676 0.936 5.883 1.00 94.94 182 ASN A CA 1
ATOM 1453 C C . ASN A 1 182 ? 13.765 1.571 7.283 1.00 94.94 182 ASN A C 1
ATOM 1455 O O . ASN A 1 182 ? 12.768 1.670 7.997 1.00 94.94 182 ASN A O 1
ATOM 1459 N N . ALA A 1 183 ? 14.930 2.121 7.639 1.00 93.06 183 ALA A N 1
ATOM 1460 C CA . ALA A 1 183 ? 15.131 2.829 8.901 1.00 93.06 183 ALA A CA 1
ATOM 1461 C C . ALA A 1 183 ? 14.252 4.085 9.019 1.00 93.06 183 ALA A C 1
ATOM 1463 O O . ALA A 1 183 ? 13.741 4.393 10.093 1.00 93.06 183 ALA A O 1
ATOM 1464 N N . LYS A 1 184 ? 14.048 4.818 7.916 1.00 90.56 184 LYS A N 1
ATOM 1465 C CA . LYS A 1 184 ? 13.159 5.990 7.894 1.00 90.56 184 LYS A CA 1
ATOM 1466 C C . LYS A 1 184 ? 11.690 5.612 8.005 1.00 90.56 184 LYS A C 1
ATOM 1468 O O . LYS A 1 184 ? 10.930 6.371 8.599 1.00 90.56 184 LYS A O 1
ATOM 1473 N N . LEU A 1 185 ? 11.301 4.467 7.454 1.00 90.56 185 LEU A N 1
ATOM 1474 C CA . LEU A 1 185 ? 9.948 3.945 7.565 1.00 90.56 185 LEU A CA 1
ATOM 1475 C C . LEU A 1 185 ? 9.609 3.573 9.014 1.00 90.56 185 LEU A C 1
ATOM 1477 O O . LEU A 1 185 ? 8.501 3.850 9.451 1.00 90.56 185 LEU A O 1
ATOM 1481 N N . ARG A 1 186 ? 10.577 3.070 9.790 1.00 90.19 186 ARG A N 1
ATOM 1482 C CA . ARG A 1 186 ? 10.413 2.758 11.224 1.00 90.19 186 ARG A CA 1
ATOM 1483 C C . ARG A 1 186 ? 9.958 3.966 12.061 1.00 90.19 186 ARG A C 1
ATOM 1485 O O . ARG A 1 186 ? 9.225 3.826 13.030 1.00 90.19 186 ARG A O 1
ATOM 1492 N N . GLU A 1 187 ? 10.312 5.191 11.656 1.00 88.12 187 GLU A N 1
ATOM 1493 C CA . GLU A 1 187 ? 9.832 6.420 12.318 1.00 88.12 187 GLU A CA 1
ATOM 1494 C C . GLU A 1 187 ? 8.311 6.652 12.146 1.00 88.12 187 GLU A C 1
ATOM 1496 O O . GLU A 1 187 ? 7.731 7.466 12.868 1.00 88.12 187 GLU A O 1
ATOM 1501 N N . TYR A 1 188 ? 7.653 5.961 11.205 1.00 83.94 188 TYR A N 1
ATOM 1502 C CA . TYR A 1 188 ? 6.209 6.051 10.952 1.00 83.94 188 TYR A CA 1
ATOM 1503 C C . TYR A 1 188 ? 5.388 5.092 11.817 1.00 83.94 188 TYR A C 1
ATOM 1505 O O . TYR A 1 188 ? 4.160 5.223 11.845 1.00 83.94 188 TYR A O 1
ATOM 1513 N N . ASP A 1 189 ? 6.024 4.163 12.536 1.00 86.56 189 ASP A N 1
ATOM 1514 C CA . ASP A 1 189 ? 5.313 3.195 13.373 1.00 86.56 189 ASP A CA 1
ATOM 1515 C C . ASP A 1 189 ? 4.490 3.912 14.452 1.00 86.56 189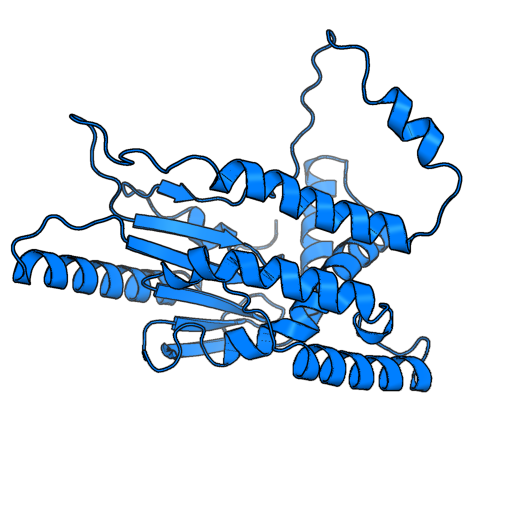 ASP A C 1
ATOM 1517 O O . ASP A 1 189 ? 3.298 3.657 14.572 1.00 86.56 189 ASP A O 1
ATOM 1521 N N . ALA A 1 190 ? 5.035 4.969 15.064 1.00 84.19 190 ALA A N 1
ATOM 1522 C CA . ALA A 1 190 ? 4.318 5.792 16.043 1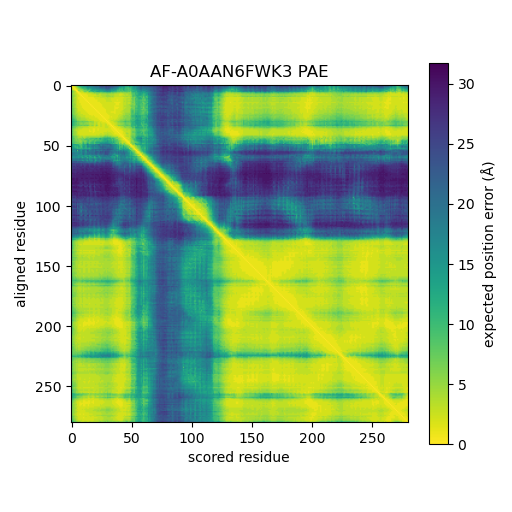.00 84.19 190 ALA A CA 1
ATOM 1523 C C . ALA A 1 190 ? 3.023 6.447 15.514 1.00 84.19 190 ALA A C 1
ATOM 1525 O O . ALA A 1 190 ? 2.147 6.792 16.306 1.00 84.19 190 ALA A O 1
ATOM 1526 N N . LEU A 1 191 ? 2.905 6.671 14.199 1.00 83.12 191 LEU A N 1
ATOM 1527 C CA . LEU A 1 191 ? 1.653 7.117 13.575 1.00 83.12 191 LEU A CA 1
ATOM 1528 C C . LEU A 1 191 ? 0.752 5.923 13.259 1.00 83.12 191 LEU A C 1
ATOM 1530 O O . LEU A 1 191 ? -0.448 5.979 13.506 1.00 83.12 191 LEU A O 1
ATOM 1534 N N . THR A 1 192 ? 1.326 4.868 12.690 1.00 85.94 192 THR A N 1
ATOM 1535 C CA . THR A 1 192 ? 0.582 3.691 12.233 1.00 85.94 192 THR A CA 1
ATOM 1536 C C . THR A 1 192 ? -0.067 2.944 13.402 1.00 85.94 192 THR A C 1
ATOM 1538 O O . THR A 1 192 ? -1.215 2.527 13.288 1.00 85.94 192 THR A O 1
ATOM 1541 N N . ASP A 1 193 ? 0.597 2.898 14.559 1.00 90.31 193 ASP A N 1
ATOM 1542 C CA . ASP A 1 193 ? 0.097 2.315 15.814 1.00 90.31 193 ASP A CA 1
ATOM 1543 C C . ASP A 1 193 ? -1.105 3.072 16.398 1.00 90.31 193 ASP A C 1
ATOM 1545 O O . ASP A 1 193 ? -1.743 2.611 17.339 1.00 90.31 193 ASP A O 1
ATOM 1549 N N . ARG A 1 194 ? -1.423 4.260 15.868 1.00 89.81 194 ARG A N 1
ATOM 1550 C CA . ARG A 1 194 ? -2.572 5.061 16.308 1.00 89.81 194 ARG A CA 1
ATOM 1551 C C . ARG A 1 194 ? -3.836 4.765 15.523 1.00 89.81 194 ARG A C 1
ATOM 1553 O O . ARG A 1 194 ? -4.888 5.260 15.916 1.00 89.81 194 ARG A O 1
ATOM 1560 N N . PHE A 1 195 ? -3.753 4.027 14.417 1.00 93.31 195 PHE A N 1
ATOM 1561 C CA . PHE A 1 195 ? -4.936 3.684 13.640 1.00 93.31 195 PHE A CA 1
ATOM 1562 C C . PHE A 1 195 ? -5.858 2.768 14.451 1.00 93.31 195 PHE A C 1
ATOM 1564 O O . PHE A 1 195 ? -5.415 1.835 15.106 1.00 93.31 195 PHE A O 1
ATOM 1571 N N . GLY A 1 196 ? -7.157 3.052 14.414 1.00 93.19 196 GLY A N 1
ATOM 1572 C CA . GLY A 1 196 ? -8.189 2.169 14.953 1.00 93.19 196 GLY A CA 1
ATOM 1573 C C . GLY A 1 196 ? -8.785 1.248 13.889 1.00 93.19 196 GLY A C 1
ATOM 1574 O O . GLY A 1 196 ? -9.326 0.202 14.227 1.00 93.19 196 GLY A O 1
ATOM 1575 N N . ALA A 1 197 ? -8.667 1.625 12.613 1.00 95.19 197 ALA A N 1
ATOM 1576 C CA . ALA A 1 197 ? -9.024 0.802 11.463 1.00 95.19 197 ALA A CA 1
ATOM 1577 C C . ALA A 1 197 ? -8.125 1.131 10.264 1.00 95.19 197 ALA A C 1
ATOM 1579 O O . ALA A 1 197 ? -7.634 2.260 10.123 1.00 95.19 197 ALA A O 1
ATOM 1580 N N . PHE A 1 198 ? -7.939 0.161 9.371 1.00 96.56 198 PHE A N 1
ATOM 1581 C CA . PHE A 1 198 ? -7.125 0.319 8.171 1.00 96.56 198 PHE A CA 1
ATOM 1582 C C . PHE A 1 198 ? -7.811 -0.237 6.927 1.00 96.56 198 PHE A C 1
ATOM 1584 O O . PHE A 1 198 ? -8.357 -1.335 6.939 1.00 96.56 198 PHE A O 1
ATOM 1591 N N . VAL A 1 199 ? -7.745 0.500 5.824 1.00 95.62 199 VAL A N 1
ATOM 1592 C CA . VAL A 1 199 ? -8.230 0.060 4.515 1.00 95.62 199 VAL A CA 1
ATOM 1593 C C . VAL A 1 199 ? -7.054 -0.006 3.550 1.00 95.62 199 VAL A C 1
ATOM 1595 O O . VAL A 1 199 ? -6.367 0.990 3.325 1.00 95.62 199 VAL A O 1
ATOM 1598 N N . HIS A 1 200 ? -6.843 -1.167 2.941 1.00 96.38 200 HIS A N 1
ATOM 1599 C CA . HIS A 1 200 ? -5.808 -1.416 1.946 1.00 96.38 200 HIS A CA 1
ATOM 1600 C C . HIS A 1 200 ? -6.445 -1.721 0.587 1.00 96.38 200 HIS A C 1
ATOM 1602 O O . HIS A 1 200 ? -7.044 -2.776 0.399 1.00 96.38 200 HIS A O 1
ATOM 1608 N N . ILE A 1 201 ? -6.295 -0.811 -0.375 1.00 94.94 201 ILE A N 1
ATOM 1609 C CA . ILE A 1 201 ? -6.663 -1.047 -1.776 1.00 94.94 201 ILE A CA 1
ATOM 1610 C C . ILE A 1 201 ? -5.454 -1.664 -2.482 1.00 94.94 201 ILE A C 1
ATOM 1612 O O . ILE A 1 201 ? -4.564 -0.954 -2.959 1.00 94.94 201 ILE A O 1
ATOM 1616 N N . ASP A 1 202 ? -5.426 -2.990 -2.502 1.00 95.62 202 ASP A N 1
ATOM 1617 C CA . ASP A 1 202 ? -4.339 -3.800 -3.034 1.00 95.62 202 ASP A CA 1
ATOM 1618 C C . ASP A 1 202 ? -4.558 -4.081 -4.518 1.00 95.62 202 ASP A C 1
ATOM 1620 O O . ASP A 1 202 ? -5.636 -4.506 -4.927 1.00 95.62 202 ASP A O 1
ATOM 1624 N N . ALA A 1 203 ? -3.533 -3.872 -5.334 1.00 94.31 203 ALA A N 1
ATOM 1625 C CA . ALA A 1 203 ? -3.589 -4.294 -6.723 1.00 94.31 203 ALA A CA 1
ATOM 1626 C C . ALA A 1 203 ? -3.322 -5.800 -6.799 1.00 94.31 203 ALA A C 1
ATOM 1628 O O . ALA A 1 203 ? -2.380 -6.292 -6.177 1.00 94.31 203 ALA A O 1
ATOM 1629 N N . GLU A 1 204 ? -4.125 -6.519 -7.584 1.00 95.12 204 GLU A N 1
ATOM 1630 C CA . GLU A 1 204 ? -3.864 -7.928 -7.909 1.00 95.12 204 GLU A CA 1
ATOM 1631 C C . GLU A 1 204 ? -2.430 -8.114 -8.433 1.00 95.12 204 GLU A C 1
ATOM 1633 O O . GLU A 1 204 ? -1.716 -9.006 -7.979 1.00 95.12 204 GLU A O 1
ATOM 1638 N N . ASP A 1 205 ? -1.981 -7.192 -9.291 1.00 94.62 205 ASP A N 1
ATOM 1639 C CA . ASP A 1 205 ? -0.589 -7.041 -9.703 1.00 94.62 205 ASP A CA 1
ATOM 1640 C C . ASP A 1 205 ? -0.131 -5.593 -9.470 1.00 94.62 205 ASP A C 1
ATOM 1642 O O . ASP A 1 205 ? -0.716 -4.628 -9.977 1.00 94.62 205 ASP A O 1
ATOM 1646 N N . THR A 1 206 ? 0.945 -5.418 -8.701 1.00 92.81 206 THR A N 1
ATOM 1647 C CA . THR A 1 206 ? 1.514 -4.100 -8.403 1.00 92.81 206 THR A CA 1
ATOM 1648 C C . THR A 1 206 ? 2.048 -3.397 -9.652 1.00 92.81 206 THR A C 1
ATOM 1650 O O . THR A 1 206 ? 2.058 -2.164 -9.669 1.00 92.81 206 THR A O 1
ATOM 1653 N N . GLN A 1 207 ? 2.391 -4.121 -10.727 1.00 94.56 207 GLN A N 1
ATOM 1654 C CA . GLN A 1 207 ? 2.814 -3.556 -12.017 1.00 94.56 207 GLN A CA 1
ATOM 1655 C C . GLN A 1 207 ? 1.715 -2.710 -12.681 1.00 94.56 207 GLN A C 1
ATOM 1657 O O . GLN A 1 207 ? 2.011 -1.820 -13.485 1.00 94.56 207 GLN A O 1
ATOM 1662 N N . TYR A 1 208 ? 0.440 -2.891 -12.310 1.00 94.81 208 TYR A N 1
ATOM 1663 C CA . TYR A 1 208 ? -0.652 -2.052 -12.814 1.00 94.81 208 TYR A CA 1
ATOM 1664 C C . TYR A 1 208 ? -0.442 -0.558 -12.518 1.00 94.81 208 TYR A C 1
ATOM 1666 O O . TYR A 1 208 ? -0.944 0.291 -13.257 1.00 94.81 208 TYR A O 1
ATOM 1674 N N . VAL A 1 209 ? 0.364 -0.213 -11.504 1.00 92.62 209 VAL A N 1
ATOM 1675 C CA . VAL A 1 209 ? 0.714 1.173 -11.161 1.00 92.62 209 VAL A CA 1
ATOM 1676 C C . VAL A 1 209 ? 1.334 1.946 -12.333 1.00 92.62 209 VAL A C 1
ATOM 1678 O O . VAL A 1 209 ? 1.086 3.148 -12.461 1.00 92.62 209 VAL A O 1
ATOM 1681 N N . TYR A 1 210 ? 2.089 1.282 -13.216 1.00 93.50 210 TYR A N 1
ATOM 1682 C CA . TYR A 1 210 ? 2.680 1.916 -14.397 1.00 93.50 210 TYR A CA 1
ATOM 1683 C C . TYR A 1 210 ? 1.594 2.359 -15.378 1.00 93.50 210 TYR A C 1
ATOM 1685 O O . TYR A 1 210 ? 1.508 3.543 -15.713 1.00 93.50 210 TYR A O 1
ATOM 1693 N N . ALA A 1 211 ? 0.714 1.432 -15.768 1.00 93.50 211 ALA A N 1
ATOM 1694 C CA . ALA A 1 211 ? -0.407 1.715 -16.661 1.00 93.50 211 ALA A CA 1
ATOM 1695 C C . ALA A 1 211 ? -1.343 2.774 -16.060 1.00 93.50 211 ALA A C 1
ATOM 1697 O O . ALA A 1 211 ? -1.674 3.768 -16.706 1.00 93.50 211 ALA A O 1
ATOM 1698 N N . TRP A 1 212 ? -1.692 2.636 -14.780 1.00 92.69 212 TRP A N 1
ATOM 1699 C CA . TRP A 1 212 ? -2.576 3.588 -14.118 1.00 92.69 212 TRP A CA 1
ATOM 1700 C C . TRP A 1 212 ? -1.984 4.988 -14.014 1.00 92.69 212 TRP A C 1
ATOM 1702 O O . TRP A 1 212 ? -2.722 5.973 -14.123 1.00 92.69 212 TRP A O 1
ATOM 1712 N N . ARG A 1 213 ? -0.668 5.105 -13.808 1.00 90.75 213 ARG A N 1
ATOM 1713 C CA . ARG A 1 213 ? -0.004 6.407 -13.776 1.00 90.75 213 ARG A CA 1
ATOM 1714 C C . ARG A 1 213 ? 0.079 7.034 -15.164 1.00 90.75 213 ARG A C 1
ATOM 1716 O O . ARG A 1 213 ? -0.110 8.246 -15.267 1.00 90.75 213 ARG A O 1
ATOM 1723 N N . LEU A 1 214 ? 0.320 6.234 -16.203 1.00 92.00 214 LEU A N 1
ATOM 1724 C CA . LEU A 1 214 ? 0.308 6.694 -17.593 1.00 92.00 214 LEU A CA 1
ATOM 1725 C C . LEU A 1 214 ? -1.068 7.244 -17.979 1.00 92.00 214 LEU A C 1
ATOM 1727 O O . LEU A 1 214 ? -1.149 8.366 -18.473 1.00 92.00 214 LEU A O 1
ATOM 1731 N N . GLU A 1 215 ? -2.145 6.521 -17.665 1.00 90.88 215 GLU A N 1
ATOM 1732 C CA . GLU A 1 215 ? -3.523 6.977 -17.898 1.00 90.88 215 GLU A CA 1
ATOM 1733 C C . GLU A 1 215 ? -3.824 8.291 -17.164 1.00 90.88 215 GLU A C 1
ATOM 1735 O O . GLU A 1 215 ? -4.400 9.221 -17.734 1.00 90.88 215 GLU A O 1
ATOM 1740 N N . GLN A 1 216 ? -3.393 8.400 -15.903 1.00 85.75 216 GLN A N 1
ATOM 1741 C CA . GLN A 1 216 ? -3.567 9.619 -15.118 1.00 85.75 216 GLN A CA 1
ATOM 1742 C C . GLN A 1 216 ? -2.829 10.810 -15.747 1.00 85.75 216 GLN A C 1
ATOM 1744 O O . GLN A 1 216 ? -3.378 11.910 -15.818 1.00 85.75 216 GLN A O 1
ATOM 1749 N N . GLU A 1 217 ? -1.587 10.613 -16.188 1.00 89.81 217 GLU A N 1
ATOM 1750 C CA . GLU A 1 217 ? -0.792 11.676 -16.797 1.00 89.81 217 GLU A CA 1
ATOM 1751 C C . GLU A 1 217 ? -1.325 12.055 -18.187 1.00 89.81 217 GLU A C 1
ATOM 1753 O O . GLU A 1 217 ? -1.392 13.238 -18.510 1.00 89.81 217 GLU A O 1
ATOM 1758 N N . ALA A 1 218 ? -1.797 11.085 -18.977 1.00 88.50 218 ALA A N 1
ATOM 1759 C CA . ALA A 1 218 ? -2.463 11.333 -20.254 1.00 88.50 218 ALA A CA 1
ATOM 1760 C C . ALA A 1 218 ? -3.727 12.190 -20.079 1.00 88.50 218 ALA A C 1
ATOM 1762 O O . ALA A 1 218 ? -3.912 13.171 -20.802 1.00 88.50 218 ALA A O 1
ATOM 1763 N N . ALA A 1 219 ? -4.551 11.895 -19.068 1.00 86.31 219 ALA A N 1
ATOM 1764 C CA . ALA A 1 219 ? -5.714 12.714 -18.731 1.00 86.31 219 ALA A CA 1
ATOM 1765 C C . ALA A 1 219 ? -5.321 14.140 -18.292 1.00 86.31 219 ALA A C 1
ATOM 1767 O O . ALA A 1 219 ? -5.996 15.112 -18.643 1.00 86.31 219 ALA A O 1
ATOM 1768 N N . LEU A 1 220 ? -4.215 14.299 -17.555 1.00 84.56 220 LEU A N 1
ATOM 1769 C CA . LEU A 1 220 ? -3.688 15.617 -17.181 1.00 84.56 220 LEU A CA 1
ATOM 1770 C C . LEU A 1 220 ? -3.184 16.405 -18.394 1.00 84.56 220 LEU A C 1
ATOM 1772 O O . LEU A 1 220 ? -3.516 17.584 -18.517 1.00 84.56 220 LEU A O 1
ATOM 1776 N N . ARG A 1 221 ? -2.458 15.764 -19.318 1.00 87.25 221 ARG A N 1
ATOM 1777 C CA . ARG A 1 221 ? -2.021 16.392 -20.575 1.00 87.25 221 ARG A CA 1
ATOM 1778 C C . ARG A 1 221 ? -3.217 16.841 -21.411 1.00 87.25 221 ARG A C 1
ATOM 1780 O O . ARG A 1 221 ? -3.236 17.982 -21.857 1.00 87.25 221 ARG A O 1
ATOM 1787 N N . ALA A 1 222 ? -4.238 15.995 -21.544 1.00 87.31 222 ALA A N 1
ATOM 1788 C CA . ALA A 1 222 ? -5.457 16.325 -22.284 1.00 87.31 222 ALA A CA 1
ATOM 1789 C C . ALA A 1 222 ? -6.230 17.508 -21.671 1.00 87.31 222 ALA A C 1
ATOM 1791 O O . ALA A 1 222 ? -6.815 18.304 -22.396 1.00 87.31 222 ALA A O 1
ATOM 1792 N N . THR A 1 223 ? -6.228 17.643 -20.341 1.00 85.81 223 THR A N 1
ATOM 1793 C CA . THR A 1 223 ? -6.996 18.691 -19.643 1.00 85.81 223 THR A CA 1
ATOM 1794 C C . THR A 1 223 ? -6.224 19.988 -19.407 1.00 85.81 223 THR A C 1
ATOM 1796 O O . THR A 1 223 ? -6.841 21.043 -19.288 1.00 85.81 223 THR A O 1
ATOM 1799 N N . ARG A 1 224 ? -4.890 19.943 -19.292 1.00 86.00 224 ARG A N 1
ATOM 1800 C CA . ARG A 1 224 ? -4.053 21.103 -18.923 1.00 86.00 224 ARG A CA 1
ATOM 1801 C C . ARG A 1 224 ? -2.959 21.444 -19.932 1.00 86.00 224 ARG A C 1
ATOM 1803 O O . ARG A 1 224 ? -2.200 22.379 -19.686 1.00 86.00 224 ARG A O 1
ATOM 1810 N N . GLY A 1 225 ? -2.816 20.667 -21.005 1.00 82.94 225 GLY A N 1
ATOM 1811 C CA . GLY A 1 225 ? -1.791 20.853 -22.038 1.00 82.94 225 GLY A CA 1
ATOM 1812 C C . GLY A 1 225 ? -0.348 20.628 -21.569 1.00 82.94 225 GLY A C 1
ATOM 1813 O O . GLY A 1 225 ? 0.585 20.843 -22.332 1.00 82.94 225 GLY A O 1
ATOM 1814 N N . THR A 1 226 ? -0.136 20.215 -20.317 1.00 82.62 226 THR A N 1
ATOM 1815 C CA . THR A 1 226 ? 1.186 20.019 -19.708 1.00 82.62 226 THR A CA 1
ATOM 1816 C C . THR A 1 226 ? 1.193 18.741 -18.873 1.00 82.62 226 THR A C 1
ATOM 1818 O O . THR A 1 226 ? 0.171 18.363 -18.298 1.00 82.62 226 THR A O 1
ATOM 1821 N N . GLY A 1 227 ? 2.337 18.061 -18.813 1.00 86.44 227 GLY A N 1
ATOM 1822 C CA . GLY A 1 227 ? 2.511 16.820 -18.059 1.00 86.44 227 GLY A CA 1
ATOM 1823 C C . GLY A 1 227 ? 3.819 16.118 -18.411 1.00 86.44 227 GLY A C 1
ATOM 1824 O O . GLY A 1 227 ? 4.551 16.563 -19.294 1.00 86.44 227 GLY A O 1
ATOM 1825 N N . MET A 1 228 ? 4.110 15.032 -17.707 1.00 87.19 228 MET A N 1
ATOM 1826 C CA . MET A 1 228 ? 5.268 14.177 -17.961 1.00 87.19 228 MET A CA 1
ATOM 1827 C C . MET A 1 228 ? 5.096 13.371 -19.256 1.00 87.19 228 MET A C 1
ATOM 1829 O O . MET A 1 228 ? 3.971 13.017 -19.618 1.00 87.19 228 MET A O 1
ATOM 1833 N N . THR A 1 229 ? 6.200 13.049 -19.934 1.00 91.25 229 THR A N 1
ATOM 1834 C CA . THR A 1 229 ? 6.225 12.041 -21.012 1.00 91.25 229 THR A CA 1
ATOM 1835 C C . THR A 1 229 ? 6.047 10.630 -20.444 1.00 91.25 229 THR A C 1
ATOM 1837 O O . THR A 1 229 ? 6.083 10.434 -19.226 1.00 91.25 229 THR A O 1
ATOM 1840 N N . GLU A 1 230 ? 5.853 9.630 -21.303 1.00 91.81 230 GLU A N 1
ATOM 1841 C CA . GLU A 1 230 ? 5.715 8.237 -20.861 1.00 91.81 230 GLU A CA 1
ATOM 1842 C C . GLU A 1 230 ? 6.984 7.739 -20.155 1.00 91.81 230 GLU A C 1
ATOM 1844 O O . GLU A 1 230 ? 6.914 7.177 -19.063 1.00 91.81 230 GLU A O 1
ATOM 1849 N N . GLU A 1 231 ? 8.160 8.065 -20.688 1.00 93.12 231 GLU A N 1
ATOM 1850 C CA . GLU A 1 231 ? 9.458 7.706 -20.109 1.00 93.12 231 GLU A CA 1
ATOM 1851 C C . GLU A 1 231 ? 9.670 8.393 -18.756 1.00 93.12 231 GLU A C 1
ATOM 1853 O O . GLU A 1 231 ? 10.196 7.802 -17.809 1.00 93.12 231 GLU A O 1
ATOM 1858 N N . GLN A 1 232 ? 9.238 9.653 -18.640 1.00 91.69 232 GLN A N 1
ATOM 1859 C CA . GLN A 1 232 ? 9.277 10.390 -17.379 1.00 91.69 232 GLN A CA 1
ATOM 1860 C C . GLN A 1 232 ? 8.325 9.785 -16.342 1.00 91.69 232 GLN A C 1
ATOM 1862 O O . GLN A 1 232 ? 8.681 9.726 -15.165 1.00 91.69 232 GLN A O 1
ATOM 1867 N N . VAL A 1 233 ? 7.148 9.306 -16.760 1.00 90.75 233 VAL A N 1
ATOM 1868 C CA . VAL A 1 233 ? 6.214 8.580 -15.890 1.00 90.75 233 VAL A CA 1
ATOM 1869 C C . VAL A 1 233 ? 6.835 7.277 -15.400 1.00 90.75 233 VAL A C 1
ATOM 1871 O O . VAL A 1 233 ? 6.847 7.044 -14.192 1.00 90.75 233 VAL A O 1
ATOM 1874 N N . VAL A 1 234 ? 7.391 6.458 -16.294 1.00 91.44 234 VAL A N 1
ATOM 1875 C CA . VAL A 1 234 ? 8.047 5.194 -15.923 1.00 91.44 234 VAL A CA 1
ATOM 1876 C C . VAL A 1 234 ? 9.175 5.458 -14.927 1.00 91.44 234 VAL A C 1
ATOM 1878 O O . VAL A 1 234 ? 9.210 4.860 -13.852 1.00 91.44 234 VAL A O 1
ATOM 1881 N N . ARG A 1 235 ? 10.046 6.433 -15.213 1.00 89.12 235 ARG A N 1
ATOM 1882 C CA . ARG A 1 235 ? 11.136 6.822 -14.307 1.00 89.12 235 ARG A CA 1
ATOM 1883 C C . ARG A 1 235 ? 10.628 7.328 -12.961 1.00 89.12 235 ARG A C 1
ATOM 1885 O O . ARG A 1 235 ? 11.226 7.037 -11.928 1.00 89.12 235 ARG A O 1
ATOM 1892 N N . PHE A 1 236 ? 9.534 8.086 -12.964 1.00 88.00 236 PHE A N 1
ATOM 1893 C CA . PHE A 1 236 ? 8.892 8.543 -11.740 1.00 88.00 236 PHE A CA 1
ATOM 1894 C C . PHE A 1 236 ? 8.425 7.351 -10.900 1.00 88.00 236 PHE A C 1
ATOM 1896 O O . PHE A 1 236 ? 8.800 7.271 -9.735 1.00 88.00 236 PHE A O 1
ATOM 1903 N N . VAL A 1 237 ? 7.677 6.413 -11.488 1.00 89.69 237 VAL A N 1
ATOM 1904 C CA . VAL A 1 237 ? 7.149 5.224 -10.798 1.00 89.69 237 VAL A CA 1
ATOM 1905 C C . VAL A 1 237 ? 8.275 4.331 -10.271 1.00 89.69 237 VAL A C 1
ATOM 1907 O O . VAL A 1 237 ? 8.195 3.878 -9.128 1.00 89.69 237 VAL A O 1
ATOM 1910 N N . ASN A 1 238 ? 9.367 4.166 -11.028 1.00 91.69 238 ASN A N 1
ATOM 1911 C CA . ASN A 1 238 ? 10.536 3.384 -10.605 1.00 91.69 238 ASN A CA 1
ATOM 1912 C C . ASN A 1 238 ? 11.117 3.845 -9.258 1.00 91.69 238 ASN A C 1
ATOM 1914 O O . ASN A 1 238 ? 11.640 3.030 -8.507 1.00 91.69 238 ASN A O 1
ATOM 1918 N N . GLY A 1 239 ? 11.004 5.134 -8.916 1.00 88.94 239 GLY A N 1
ATOM 1919 C CA . GLY A 1 239 ? 11.481 5.660 -7.631 1.00 88.94 239 GLY A CA 1
ATOM 1920 C C . GLY A 1 239 ? 10.660 5.219 -6.410 1.00 88.94 239 GLY A C 1
ATOM 1921 O O . GLY A 1 239 ? 11.142 5.330 -5.281 1.00 88.94 239 GLY A O 1
ATOM 1922 N N . TYR A 1 240 ? 9.436 4.733 -6.627 1.00 87.25 240 TYR A N 1
ATOM 1923 C CA . TYR A 1 240 ? 8.510 4.271 -5.586 1.00 87.25 240 TYR A CA 1
ATOM 1924 C C . TYR A 1 240 ? 8.361 2.750 -5.578 1.00 87.25 240 TYR A C 1
ATOM 1926 O O . TYR A 1 240 ? 8.100 2.169 -4.528 1.00 87.25 240 TYR A O 1
ATOM 1934 N N . TYR A 1 241 ? 8.549 2.109 -6.733 1.00 93.00 241 TYR A N 1
ATOM 1935 C CA . TYR A 1 241 ? 8.306 0.682 -6.924 1.00 93.00 241 TYR A CA 1
ATOM 1936 C C . TYR A 1 241 ? 9.027 -0.255 -5.933 1.00 93.00 241 TYR A C 1
ATOM 1938 O O . TYR A 1 241 ? 8.360 -1.138 -5.393 1.00 93.00 241 TYR A O 1
ATOM 1946 N N . PRO A 1 242 ? 10.304 -0.013 -5.557 1.00 96.00 242 PRO A N 1
ATOM 1947 C CA . PRO A 1 242 ? 11.007 -0.840 -4.573 1.00 96.00 242 PRO A CA 1
ATOM 1948 C C . PRO A 1 242 ? 10.302 -0.930 -3.216 1.00 96.00 242 PRO A C 1
ATOM 1950 O O . PRO A 1 242 ? 10.425 -1.926 -2.511 1.00 96.00 242 PRO A O 1
ATOM 1953 N N . ALA A 1 243 ? 9.550 0.105 -2.832 1.00 94.19 243 ALA A N 1
ATOM 1954 C CA . ALA A 1 243 ? 8.791 0.080 -1.590 1.00 94.19 243 ALA A CA 1
ATOM 1955 C C . ALA A 1 243 ? 7.578 -0.862 -1.685 1.00 94.19 243 ALA A C 1
ATOM 1957 O O . ALA A 1 243 ? 7.268 -1.537 -0.707 1.00 94.19 243 ALA A O 1
ATOM 1958 N N . TYR A 1 244 ? 6.930 -0.968 -2.852 1.00 94.25 244 TYR A N 1
ATOM 1959 C CA . TYR A 1 244 ? 5.894 -1.984 -3.053 1.00 94.25 244 TYR A CA 1
ATOM 1960 C C . TYR A 1 244 ? 6.494 -3.395 -3.005 1.00 94.25 244 TYR A C 1
ATOM 1962 O O . TYR A 1 244 ? 5.917 -4.260 -2.352 1.00 94.25 244 TYR A O 1
ATOM 1970 N N . GLU A 1 245 ? 7.662 -3.612 -3.616 1.00 95.88 245 GLU A N 1
ATOM 1971 C CA . GLU A 1 245 ? 8.362 -4.910 -3.589 1.00 95.88 245 GLU A CA 1
ATOM 1972 C C . GLU A 1 245 ? 8.747 -5.342 -2.159 1.00 95.88 245 GLU A C 1
ATOM 1974 O O . GLU A 1 245 ? 8.700 -6.524 -1.828 1.00 95.88 245 GLU A O 1
ATOM 1979 N N . LEU A 1 246 ? 9.105 -4.396 -1.286 1.00 96.06 246 LEU A N 1
ATOM 1980 C CA . LEU A 1 246 ? 9.526 -4.699 0.085 1.00 96.06 246 LEU A CA 1
ATOM 1981 C C . LEU A 1 246 ? 8.355 -4.856 1.063 1.00 96.06 246 LEU A C 1
ATOM 1983 O O . LEU A 1 246 ? 8.313 -5.832 1.820 1.00 96.06 246 LEU A O 1
ATOM 1987 N N . TYR A 1 247 ? 7.432 -3.890 1.072 1.00 95.62 247 TYR A N 1
ATOM 1988 C CA . TYR A 1 247 ? 6.532 -3.663 2.209 1.00 95.62 247 TYR A CA 1
ATOM 1989 C C . TYR A 1 247 ? 5.083 -4.105 1.966 1.00 95.62 247 TYR A C 1
ATOM 1991 O O . TYR A 1 247 ? 4.322 -4.226 2.928 1.00 95.62 247 TYR A O 1
ATOM 1999 N N . THR A 1 248 ? 4.682 -4.385 0.719 1.00 94.19 248 THR A N 1
ATOM 2000 C CA . THR A 1 248 ? 3.288 -4.770 0.414 1.00 94.19 248 THR A CA 1
ATOM 2001 C C . THR A 1 248 ? 2.896 -6.083 1.091 1.00 94.19 248 THR A C 1
ATOM 2003 O O . THR A 1 248 ? 1.777 -6.198 1.580 1.00 94.19 248 THR A O 1
ATOM 2006 N N . ASP A 1 249 ? 3.810 -7.050 1.212 1.00 93.44 249 ASP A N 1
ATOM 2007 C CA . ASP A 1 249 ? 3.514 -8.324 1.886 1.00 93.44 249 ASP A CA 1
ATOM 2008 C C . ASP A 1 249 ? 3.127 -8.124 3.355 1.00 93.44 249 ASP A C 1
ATOM 2010 O O . ASP A 1 249 ? 2.185 -8.747 3.838 1.00 93.44 249 ASP A O 1
ATOM 2014 N N . ARG A 1 250 ? 3.798 -7.201 4.061 1.00 92.44 250 ARG A N 1
ATOM 2015 C CA . ARG A 1 250 ? 3.442 -6.861 5.447 1.00 92.44 250 ARG A CA 1
ATOM 2016 C C . ARG A 1 250 ? 2.038 -6.267 5.519 1.00 92.44 250 ARG A C 1
ATOM 2018 O O . ARG A 1 250 ? 1.271 -6.671 6.382 1.00 92.44 250 ARG A O 1
ATOM 2025 N N . LEU A 1 251 ? 1.660 -5.391 4.580 1.00 92.38 251 LEU A N 1
ATOM 2026 C CA . LEU A 1 251 ? 0.273 -4.918 4.497 1.00 92.38 251 LEU A CA 1
ATOM 2027 C C . LEU A 1 251 ? -0.708 -6.062 4.249 1.00 92.38 251 LEU A C 1
ATOM 2029 O O . LEU A 1 251 ? -1.774 -6.086 4.850 1.00 92.38 251 LEU A O 1
ATOM 2033 N N . ARG A 1 252 ? -0.384 -6.999 3.355 1.00 94.88 252 ARG A N 1
ATOM 2034 C CA . ARG A 1 252 ? -1.267 -8.125 3.012 1.00 94.88 252 ARG A CA 1
ATOM 2035 C C . ARG A 1 252 ? -1.514 -9.071 4.187 1.00 94.88 252 ARG A C 1
ATOM 2037 O O . ARG A 1 252 ? -2.571 -9.692 4.205 1.00 94.88 252 ARG A O 1
ATOM 2044 N N . ASN A 1 253 ? -0.585 -9.126 5.139 1.00 92.62 253 ASN A N 1
ATOM 2045 C CA . ASN A 1 253 ? -0.670 -9.946 6.348 1.00 92.62 253 ASN A CA 1
ATOM 2046 C C . ASN A 1 253 ? -1.316 -9.229 7.546 1.00 92.62 253 ASN A C 1
ATOM 2048 O O . ASN A 1 253 ? -1.561 -9.873 8.558 1.00 92.62 253 ASN A O 1
ATOM 2052 N N . GLY A 1 254 ? -1.597 -7.926 7.440 1.00 93.12 254 GLY A N 1
ATOM 2053 C CA . GLY A 1 254 ? -2.170 -7.129 8.526 1.00 93.12 254 GLY A CA 1
ATOM 2054 C C . GLY A 1 254 ? -1.139 -6.274 9.268 1.00 93.12 254 GLY A C 1
ATOM 2055 O O . GLY A 1 254 ? -0.003 -6.688 9.492 1.00 93.12 254 GLY A O 1
ATOM 2056 N N . ILE A 1 255 ? -1.537 -5.057 9.656 1.00 93.25 255 ILE A N 1
ATOM 2057 C CA . ILE A 1 255 ? -0.660 -4.092 10.354 1.00 93.25 255 ILE A CA 1
ATOM 2058 C C . ILE A 1 255 ? -0.899 -3.989 11.868 1.00 93.25 255 ILE A C 1
ATOM 2060 O O . ILE A 1 255 ? -0.209 -3.203 12.526 1.00 93.25 255 ILE A O 1
ATOM 2064 N N . PHE A 1 256 ? -1.871 -4.744 12.390 1.00 92.12 256 PHE A N 1
ATOM 2065 C CA . PHE A 1 256 ? -2.330 -4.704 13.785 1.00 92.12 256 PHE A CA 1
ATOM 2066 C C . PHE A 1 256 ? -1.871 -5.905 14.628 1.00 92.12 256 PHE A C 1
ATOM 2068 O O . PHE A 1 256 ? -2.373 -6.120 15.728 1.00 92.12 256 PHE A O 1
ATOM 2075 N N . GLY A 1 257 ? -0.907 -6.690 14.136 1.00 87.00 257 GLY A N 1
ATOM 2076 C CA . GLY A 1 257 ? -0.436 -7.880 14.846 1.00 87.00 257 GLY A CA 1
ATOM 2077 C C . GLY A 1 257 ? -1.569 -8.889 15.038 1.00 87.00 257 GLY A C 1
ATOM 2078 O O . GLY A 1 257 ? -2.145 -9.347 14.055 1.00 87.00 257 GLY A O 1
ATOM 2079 N N . ASP A 1 258 ? -1.886 -9.204 16.293 1.00 85.75 258 ASP A N 1
ATOM 2080 C CA . ASP A 1 258 ? -2.899 -10.203 16.654 1.00 85.75 258 ASP A CA 1
ATOM 2081 C C . ASP A 1 258 ? -4.335 -9.648 16.688 1.00 85.75 258 ASP A C 1
ATOM 2083 O O . ASP A 1 258 ? -5.290 -10.419 16.829 1.00 85.75 258 ASP A O 1
ATOM 2087 N N . GLU A 1 259 ? -4.520 -8.327 16.571 1.00 87.94 259 GLU A N 1
ATOM 2088 C CA . GLU A 1 259 ? -5.859 -7.739 16.536 1.00 87.94 259 GLU A CA 1
ATOM 2089 C C . GLU A 1 259 ? -6.518 -7.979 15.173 1.00 87.94 259 GLU A C 1
ATOM 2091 O O . GLU A 1 259 ? -6.166 -7.359 14.166 1.00 87.94 259 GLU A O 1
ATOM 2096 N N . LYS A 1 260 ? -7.503 -8.876 15.170 1.00 87.75 260 LYS A N 1
ATOM 2097 C CA . LYS A 1 260 ? -8.282 -9.235 13.985 1.00 87.75 260 LYS A CA 1
ATOM 2098 C C . LYS A 1 260 ? -9.359 -8.209 13.672 1.00 87.75 260 LYS A C 1
ATOM 2100 O O . LYS A 1 260 ? -9.767 -7.430 14.530 1.00 87.75 260 LYS A O 1
ATOM 2105 N N . ASP A 1 261 ? -9.838 -8.261 12.437 1.00 92.19 261 ASP A N 1
ATOM 2106 C CA . ASP A 1 261 ? -10.968 -7.493 11.908 1.00 92.19 261 ASP A CA 1
ATOM 2107 C C . ASP A 1 261 ? -10.762 -5.972 11.855 1.00 92.19 261 ASP A C 1
ATOM 2109 O O . ASP A 1 261 ? -11.660 -5.259 11.414 1.00 92.19 261 ASP A O 1
ATOM 2113 N N . LYS A 1 262 ? -9.572 -5.464 12.205 1.00 95.12 262 LYS A N 1
ATOM 2114 C CA . LYS A 1 262 ? -9.230 -4.031 12.149 1.00 95.12 262 LYS A CA 1
ATOM 2115 C C . LYS A 1 262 ? -8.697 -3.602 10.791 1.00 95.12 262 LYS A C 1
ATOM 2117 O O . LYS A 1 262 ? -8.482 -2.404 10.564 1.00 95.12 262 LYS A O 1
ATOM 2122 N N . GLN A 1 263 ? -8.510 -4.536 9.857 1.00 97.31 263 GLN A N 1
ATOM 2123 C CA . GLN A 1 263 ? -8.048 -4.230 8.515 1.00 97.31 263 GLN A CA 1
ATOM 2124 C C . GLN A 1 263 ? -8.952 -4.808 7.416 1.00 97.31 263 GLN A C 1
ATOM 2126 O O . GLN A 1 263 ? -9.253 -5.994 7.369 1.00 97.31 263 GLN A O 1
ATOM 2131 N N . LEU A 1 264 ? -9.317 -3.964 6.449 1.00 97.19 264 LEU A N 1
ATOM 2132 C CA . LEU A 1 264 ? -10.035 -4.352 5.237 1.00 97.19 264 LEU A CA 1
ATOM 2133 C C . LEU A 1 264 ? -9.108 -4.274 4.022 1.00 97.19 264 LEU A C 1
ATOM 2135 O O . LEU A 1 264 ? -8.623 -3.198 3.672 1.00 97.19 264 LEU A O 1
ATOM 2139 N N . ARG A 1 265 ? -8.891 -5.397 3.338 1.00 96.75 265 ARG A N 1
ATOM 2140 C CA . ARG A 1 265 ? -8.146 -5.470 2.077 1.00 96.75 265 ARG A CA 1
ATOM 2141 C C . ARG A 1 265 ? -9.108 -5.641 0.904 1.00 96.75 265 ARG A C 1
ATOM 2143 O O . ARG A 1 265 ? -9.832 -6.629 0.826 1.00 96.75 265 ARG A O 1
ATOM 2150 N N . LEU A 1 266 ? -9.072 -4.693 -0.027 1.00 96.62 266 LEU A N 1
ATOM 2151 C CA . LEU A 1 266 ? -9.791 -4.735 -1.298 1.00 96.62 266 LEU A CA 1
ATOM 2152 C C . LEU A 1 266 ? -8.797 -5.053 -2.410 1.00 96.62 266 LEU A C 1
ATOM 2154 O O . LEU A 1 266 ? -7.958 -4.214 -2.730 1.00 96.62 266 LEU A O 1
ATOM 2158 N N . VAL A 1 267 ? -8.885 -6.246 -2.992 1.00 96.75 267 VAL A N 1
ATOM 2159 C CA . VAL A 1 267 ? -8.075 -6.632 -4.153 1.00 96.75 267 VAL A CA 1
ATOM 2160 C C . VAL A 1 267 ? -8.740 -6.080 -5.405 1.00 96.75 267 VAL A C 1
ATOM 2162 O O . VAL A 1 267 ? -9.910 -6.372 -5.653 1.00 96.75 267 VAL A O 1
ATOM 2165 N N . VAL A 1 268 ? -8.015 -5.285 -6.189 1.00 95.25 268 VAL A N 1
ATOM 2166 C CA . VAL A 1 268 ? -8.521 -4.661 -7.417 1.00 95.25 268 VAL A CA 1
ATOM 2167 C C . VAL A 1 268 ? -7.795 -5.173 -8.658 1.00 95.25 268 VAL A C 1
ATOM 2169 O O . VAL A 1 268 ? -6.573 -5.330 -8.663 1.00 95.25 268 VAL A O 1
ATOM 2172 N N . GLY A 1 269 ? -8.557 -5.407 -9.727 1.00 95.12 269 GLY A N 1
ATOM 2173 C CA . GLY A 1 269 ? -8.018 -5.786 -11.034 1.00 95.12 269 GLY A CA 1
ATOM 2174 C C . GLY A 1 269 ? -7.466 -4.584 -11.803 1.00 95.12 269 GLY A C 1
ATOM 2175 O O . GLY A 1 269 ? -7.596 -3.440 -11.367 1.00 95.12 269 GLY A O 1
ATOM 2176 N N . LYS A 1 270 ? -6.894 -4.821 -12.992 1.00 93.12 270 LYS A N 1
ATOM 2177 C CA . LYS A 1 270 ? -6.348 -3.767 -13.879 1.00 93.12 270 LYS A CA 1
ATOM 2178 C C . LYS A 1 270 ? -7.380 -2.696 -14.265 1.00 93.12 270 LYS A C 1
ATOM 2180 O O . LYS A 1 270 ? -7.026 -1.537 -14.469 1.00 93.12 270 LYS A O 1
ATOM 2185 N N . ASP A 1 271 ? -8.655 -3.071 -14.312 1.00 91.94 271 ASP A N 1
ATOM 2186 C CA . ASP A 1 271 ? -9.819 -2.197 -14.520 1.00 91.94 271 ASP A CA 1
ATOM 2187 C C . ASP A 1 271 ? -10.168 -1.329 -13.294 1.00 91.94 271 ASP A C 1
ATOM 2189 O O . ASP A 1 271 ? -11.090 -0.517 -13.355 1.00 91.94 271 ASP A O 1
ATOM 2193 N N . ARG A 1 272 ? -9.414 -1.470 -12.194 1.00 90.44 272 ARG A N 1
ATOM 2194 C CA . ARG A 1 272 ? -9.628 -0.855 -10.876 1.00 90.44 272 ARG A CA 1
ATOM 2195 C C . ARG A 1 272 ? -10.906 -1.320 -10.185 1.00 90.44 272 ARG A C 1
ATOM 2197 O O . ARG A 1 272 ? -11.279 -0.706 -9.184 1.00 90.44 272 ARG A O 1
ATOM 2204 N N . LYS A 1 273 ? -11.563 -2.371 -10.681 1.00 92.88 273 LYS A N 1
ATOM 2205 C CA . LYS A 1 273 ? -12.747 -2.939 -10.037 1.00 92.88 273 LYS A CA 1
ATOM 2206 C C . LYS A 1 273 ? -12.345 -3.876 -8.912 1.00 92.88 273 LYS A C 1
ATOM 2208 O O . LYS A 1 273 ? -11.329 -4.566 -9.023 1.00 92.88 273 LYS A O 1
ATOM 2213 N N . VAL A 1 274 ? -13.135 -3.904 -7.846 1.00 94.94 274 VAL A N 1
ATOM 2214 C CA . VAL A 1 274 ? -12.961 -4.847 -6.739 1.00 94.94 274 VAL A CA 1
ATOM 2215 C C . VAL A 1 274 ? -13.177 -6.268 -7.269 1.00 94.94 274 VAL A C 1
ATOM 2217 O O . VAL A 1 274 ? -14.177 -6.571 -7.913 1.00 94.94 274 VAL A O 1
ATOM 2220 N N . LYS A 1 275 ? -12.189 -7.132 -7.034 1.00 96.25 275 LYS A N 1
ATOM 2221 C CA . LYS A 1 275 ? -12.197 -8.564 -7.371 1.00 96.25 275 LYS A CA 1
ATOM 2222 C C . LYS A 1 275 ? -12.323 -9.437 -6.128 1.00 96.25 275 LYS A C 1
ATOM 2224 O O . LYS A 1 275 ? -12.827 -10.549 -6.216 1.00 96.25 275 LYS A O 1
ATOM 2229 N N . GLY A 1 276 ? -11.871 -8.938 -4.978 1.00 96.50 276 GLY A N 1
ATOM 2230 C CA . GLY A 1 276 ? -11.942 -9.656 -3.713 1.00 96.50 276 GLY A CA 1
ATOM 2231 C C . GLY A 1 276 ? -11.915 -8.715 -2.517 1.00 96.50 276 GLY A C 1
ATOM 2232 O O . GLY A 1 276 ? -11.311 -7.642 -2.568 1.00 96.50 276 GLY A O 1
ATOM 2233 N N . VAL A 1 277 ? -12.564 -9.141 -1.438 1.00 97.00 277 VAL A N 1
ATOM 2234 C CA . VAL A 1 277 ? -12.636 -8.421 -0.165 1.00 97.00 277 VAL A CA 1
ATOM 2235 C C . VAL A 1 277 ? -12.209 -9.376 0.938 1.00 97.00 277 VAL A C 1
ATOM 2237 O O . VAL A 1 277 ? -12.770 -10.461 1.067 1.00 97.00 277 VAL A O 1
ATOM 2240 N N . VAL A 1 278 ? -11.210 -8.981 1.721 1.00 96.00 278 VAL A N 1
ATOM 2241 C CA . VAL A 1 278 ? -10.670 -9.783 2.823 1.00 96.00 278 VAL A CA 1
ATOM 2242 C C . VAL A 1 278 ? -10.643 -8.921 4.078 1.00 96.00 278 VAL A C 1
ATOM 2244 O O . VAL A 1 278 ? -10.048 -7.842 4.067 1.00 96.00 278 VAL A O 1
ATOM 2247 N N . LYS A 1 279 ? -11.288 -9.386 5.149 1.00 95.50 279 LYS A N 1
ATOM 2248 C CA . LYS A 1 279 ? -11.105 -8.836 6.497 1.00 95.50 279 LYS A CA 1
ATOM 2249 C C . LYS A 1 279 ? -9.935 -9.565 7.156 1.00 95.50 279 LYS A C 1
ATOM 2251 O O . LYS A 1 279 ? -9.861 -10.791 7.063 1.00 95.50 279 LYS A O 1
ATOM 2256 N N . ILE A 1 280 ? -9.010 -8.796 7.719 1.00 92.00 280 ILE A N 1
ATOM 2257 C CA . ILE A 1 280 ? -7.786 -9.246 8.390 1.00 92.00 280 ILE A CA 1
ATOM 2258 C C . ILE A 1 280 ? -7.875 -8.781 9.837 1.00 92.00 280 ILE A C 1
ATOM 2260 O O . ILE A 1 280 ? -8.138 -7.570 10.043 1.00 92.00 280 ILE A O 1
#

InterPro domains:
  IPR027417 P-loop containing nucleoside triphosphate hydrolase [G3DSA:3.40.50.300] (5-56)
  IPR027417 P-loop containing nucleoside triphosphate hydrolase [G3DSA:3.40.50.300] (110-279)
  IPR027417 P-loop containing nucleoside triphosphate hydrolase [SSF52540] (34-256)